Protein AF-A0AAE0A7P6-F1 (afdb_monomer)

Organism: NCBI:txid43782

InterPro domains:
  IPR008906 HAT, C-terminal dimerisation domain [PF05699] (68-143)
  IPR012337 Ribonuclease H-like superfamily [SSF53098] (2-58)
  IPR012337 Ribonuclease H-like superfamily [SSF53098] (68-148)
  IPR052035 Zinc finger BED domain-containing [PTHR46481] (66-144)

Nearest PDB structures (foldseek):
  8t1i-assembly1_E  TM=1.875E-01  e=4.152E+00  Mus musculus

Solvent-accessible surface area (backbone atoms only — not comparable to full-atom values): 11642 Å² total; per-residue (Å²): 116,54,101,79,72,46,90,82,90,78,85,88,81,87,78,89,76,91,64,76,80,40,24,71,52,50,43,51,56,51,51,50,51,31,59,77,69,71,37,58,74,70,68,87,79,85,90,74,66,98,43,73,32,54,59,64,20,46,66,62,52,49,64,70,34,42,86,55,71,49,81,86,53,85,86,58,84,77,52,64,68,56,51,36,60,75,42,26,87,82,36,54,72,58,30,53,51,49,50,58,60,72,70,45,78,93,48,69,63,62,55,50,48,55,52,53,74,45,64,73,80,76,48,80,85,57,76,80,52,54,73,66,56,50,51,52,48,52,49,50,55,49,53,54,54,52,52,52,58,55,54,62,71,74,62,76,74,81,83,74,86,79,79,85,81,75,84,82,82,82,81,78,91,81,81,89,79,136

Secondary structure (DSSP, 8-state):
--TT--------------S---HHHHHHHHHHHHHHTT-TTS-------S-HHHHHHHHHHHHHHGGGS----TT----HHHHHHHTTTT-HHHHHHHHHHHTS-S-HHHHHHHHHHTTT---GGGTTS-HHHHHHHHHHHHHHHHHHHHHHTT------TTTT-PPP----------

pLDDT: mean 70.6, std 16.7, range [34.03, 92.69]

Mean predicted aligned error: 19.71 Å

Foldseek 3Di:
DPPVPDDDDDDQDDDDDPDPLALVSVLVVVVVSCVVVVCLLVDPDDDDDPDPRVVVNVVVSCVSSVVNVDPVPVPDPPPPLVVLVVCCVVPVPVSVVCCVVVVDPPDCVVVVVLVVVVVPCPDVVCVPPDPVRVVVVSVVVVVVVVVVVVVVVVPPDDDDPPPPDDDDDDDDDDDDDD

Radius of gyration: 29.49 Å; Cα contacts (8 Å, |Δi|>4): 61; chains: 1; bounding box: 48×89×68 Å

Structure (mmCIF, N/CA/C/O backbone):
data_AF-A0AAE0A7P6-F1
#
_entry.id   AF-A0AAE0A7P6-F1
#
loop_
_atom_site.group_PDB
_atom_site.id
_atom_site.type_symbol
_atom_site.label_atom_id
_atom_site.label_alt_id
_atom_site.label_comp_id
_atom_site.label_asym_id
_atom_site.label_entity_id
_atom_site.label_seq_id
_atom_site.pdbx_PDB_ins_code
_atom_site.Cartn_x
_atom_site.Cartn_y
_atom_site.Cartn_z
_atom_site.occupancy
_atom_site.B_iso_or_equiv
_atom_site.auth_seq_id
_atom_site.auth_comp_id
_atom_site.auth_asym_id
_atom_site.auth_atom_id
_atom_site.pdbx_PDB_model_num
ATOM 1 N N . MET A 1 1 ? -15.890 -7.778 -3.319 1.00 46.00 1 MET A N 1
ATOM 2 C CA . MET A 1 1 ? -16.621 -8.618 -2.350 1.00 46.00 1 MET A CA 1
ATOM 3 C C . MET A 1 1 ? -17.890 -9.068 -3.043 1.00 46.00 1 MET A C 1
ATOM 5 O O . MET A 1 1 ? -18.478 -8.257 -3.748 1.00 46.00 1 MET A O 1
ATOM 9 N N . ASP A 1 2 ? -18.227 -10.352 -2.978 1.00 56.16 2 ASP A N 1
ATOM 10 C CA . ASP A 1 2 ? -19.522 -10.826 -3.478 1.00 56.16 2 ASP A CA 1
ATOM 11 C C . ASP A 1 2 ? -20.632 -10.486 -2.468 1.00 56.16 2 ASP A C 1
ATOM 13 O O . ASP A 1 2 ? -20.358 -10.037 -1.354 1.00 56.16 2 ASP A O 1
ATOM 17 N N . ASN A 1 3 ? -21.894 -10.701 -2.844 1.00 63.94 3 ASN A N 1
ATOM 18 C CA . ASN A 1 3 ? -23.043 -10.471 -1.958 1.00 63.94 3 ASN A CA 1
ATOM 19 C C . ASN A 1 3 ? -23.025 -11.370 -0.701 1.00 63.94 3 ASN A C 1
ATOM 21 O O . ASN A 1 3 ? -23.834 -11.174 0.201 1.00 63.94 3 ASN A O 1
ATOM 25 N N . ALA A 1 4 ? -22.107 -12.340 -0.641 1.00 67.69 4 ALA A N 1
ATOM 26 C CA . ALA A 1 4 ? -21.874 -13.226 0.491 1.00 67.69 4 ALA A CA 1
ATOM 27 C C . ALA A 1 4 ? -20.708 -12.760 1.387 1.00 67.69 4 ALA A C 1
ATOM 29 O O . ALA A 1 4 ? -20.332 -13.483 2.307 1.00 67.69 4 ALA A O 1
ATOM 30 N N . TRP A 1 5 ? -20.145 -11.568 1.139 1.00 62.78 5 TRP A N 1
ATOM 31 C CA . TRP A 1 5 ? -19.035 -10.991 1.907 1.00 62.78 5 TRP A CA 1
ATOM 32 C C . TRP A 1 5 ? -17.786 -11.890 1.967 1.00 62.78 5 TRP A C 1
ATOM 34 O O . TRP A 1 5 ? -16.962 -11.765 2.872 1.00 62.78 5 TRP A O 1
ATOM 44 N N . ALA A 1 6 ? -17.602 -12.776 0.984 1.00 73.25 6 ALA A N 1
ATOM 45 C CA . ALA A 1 6 ? -16.449 -13.662 0.922 1.00 73.25 6 ALA A CA 1
ATOM 46 C C . ALA A 1 6 ? -15.272 -13.004 0.181 1.00 73.25 6 ALA A C 1
ATOM 48 O O . ALA A 1 6 ? -15.430 -12.306 -0.831 1.00 73.25 6 ALA A O 1
ATOM 49 N N . ILE A 1 7 ? -14.056 -13.246 0.681 1.00 76.69 7 ILE A N 1
ATOM 5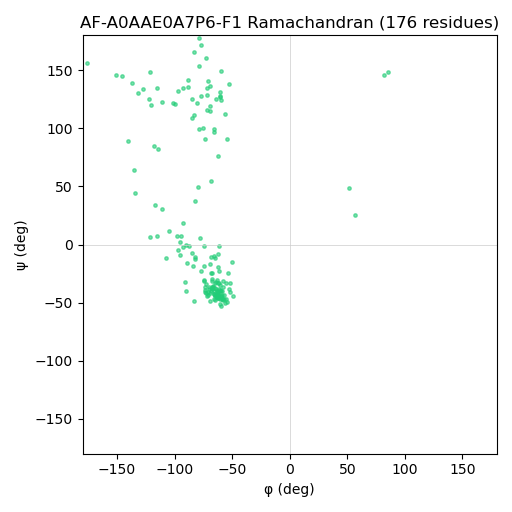0 C CA . ILE A 1 7 ? -12.818 -12.837 0.009 1.00 76.69 7 ILE A CA 1
ATOM 51 C C . ILE A 1 7 ? -12.613 -13.726 -1.216 1.00 76.69 7 ILE A C 1
ATOM 53 O O . ILE A 1 7 ? -12.622 -14.951 -1.129 1.00 76.69 7 ILE A O 1
ATOM 57 N N . GLN A 1 8 ? -12.383 -13.095 -2.364 1.00 78.69 8 GLN A N 1
ATOM 58 C CA . GLN A 1 8 ? -12.194 -13.776 -3.638 1.00 78.69 8 GLN A CA 1
ATOM 59 C C . GLN A 1 8 ? -10.739 -13.626 -4.089 1.00 78.69 8 GLN A C 1
ATOM 61 O O . GLN A 1 8 ? -10.255 -12.508 -4.261 1.00 78.69 8 GLN A O 1
ATOM 66 N N . LYS A 1 9 ? -10.048 -14.749 -4.317 1.00 87.19 9 LYS A N 1
ATOM 67 C CA . LYS A 1 9 ? -8.696 -14.774 -4.892 1.00 87.19 9 LYS A CA 1
ATOM 68 C C . LYS A 1 9 ? -8.788 -15.103 -6.378 1.00 87.19 9 LYS A C 1
ATOM 70 O O . LYS A 1 9 ? -9.301 -16.157 -6.745 1.00 87.19 9 LYS A O 1
ATOM 75 N N . ARG A 1 10 ? -8.295 -14.211 -7.237 1.00 87.56 10 ARG A N 1
ATOM 76 C CA . ARG A 1 10 ? -8.310 -14.388 -8.696 1.00 87.56 10 ARG A CA 1
ATOM 77 C C . ARG A 1 10 ? -6.975 -13.960 -9.285 1.00 87.56 10 ARG A C 1
ATOM 79 O O . ARG A 1 10 ? -6.408 -12.957 -8.863 1.00 87.56 10 ARG A O 1
ATOM 86 N N . ILE A 1 11 ? -6.485 -14.728 -10.253 1.00 90.81 11 ILE A N 1
ATOM 87 C CA . ILE A 1 11 ? -5.342 -14.329 -11.075 1.00 90.81 11 ILE A CA 1
ATOM 88 C C . ILE A 1 11 ? -5.887 -13.390 -12.149 1.00 90.81 11 ILE A C 1
ATOM 90 O O . ILE A 1 11 ? -6.791 -13.776 -12.886 1.00 90.81 11 ILE A O 1
ATOM 94 N N . LEU A 1 12 ? -5.369 -12.162 -12.205 1.00 88.00 12 LEU A N 1
ATOM 95 C CA . LEU A 1 12 ? -5.786 -11.176 -13.203 1.00 88.00 12 LEU A CA 1
ATOM 96 C C . LEU A 1 12 ? -5.051 -11.383 -14.524 1.00 88.00 12 LEU A C 1
ATOM 98 O O . LEU A 1 12 ? -5.674 -11.461 -15.570 1.00 88.00 12 LEU A O 1
ATOM 102 N N . ALA A 1 13 ? -3.727 -11.519 -14.485 1.00 88.19 13 ALA A N 1
ATOM 103 C CA . ALA A 1 13 ? -2.927 -11.702 -15.684 1.00 88.19 13 ALA A CA 1
ATOM 104 C C . ALA A 1 13 ? -1.732 -12.617 -15.413 1.00 88.19 13 ALA A C 1
ATOM 106 O O . ALA A 1 13 ? -1.123 -12.567 -14.346 1.00 88.19 13 ALA A O 1
ATOM 107 N N . PHE A 1 14 ? -1.386 -13.417 -16.419 1.00 91.25 14 PHE A N 1
ATOM 108 C CA . PHE A 1 14 ? -0.113 -14.120 -16.519 1.00 91.25 14 PHE A CA 1
ATOM 109 C C . PHE A 1 14 ? 0.550 -13.651 -17.816 1.00 91.25 14 PHE A C 1
ATOM 111 O O . PHE A 1 14 ? -0.052 -13.738 -18.890 1.00 91.25 14 PHE A O 1
ATOM 118 N N . ARG A 1 15 ? 1.738 -13.053 -17.714 1.00 83.50 15 ARG A N 1
ATOM 119 C CA . ARG A 1 15 ? 2.465 -12.471 -18.847 1.00 83.50 15 ARG A CA 1
ATOM 120 C C . ARG A 1 15 ? 3.872 -13.047 -18.858 1.00 83.50 15 ARG A C 1
ATOM 122 O O . ARG A 1 15 ? 4.515 -13.110 -17.814 1.00 83.50 15 ARG A O 1
ATOM 129 N N . VAL A 1 16 ? 4.321 -13.463 -20.036 1.00 85.25 16 VAL A N 1
ATOM 130 C CA . VAL A 1 16 ? 5.720 -13.828 -20.254 1.00 85.25 16 VAL A CA 1
ATOM 131 C C . VAL A 1 16 ? 6.543 -12.539 -20.240 1.00 85.25 16 VAL A C 1
ATOM 133 O O . VAL A 1 16 ? 6.121 -11.530 -20.808 1.00 85.25 16 VAL A O 1
ATOM 136 N N . PHE A 1 17 ? 7.667 -12.561 -19.528 1.00 83.06 17 PHE A N 1
ATOM 137 C CA . PHE A 1 17 ? 8.529 -11.406 -19.308 1.00 83.06 17 PHE A CA 1
ATOM 138 C C . PHE A 1 17 ? 9.900 -11.698 -19.927 1.00 83.06 17 PHE A C 1
ATOM 140 O O . PHE A 1 17 ? 10.806 -12.193 -19.262 1.00 83.06 17 PHE A O 1
ATOM 147 N N . ASP A 1 18 ? 10.020 -11.442 -21.230 1.00 83.12 18 ASP A N 1
ATOM 148 C CA . ASP A 1 18 ? 11.239 -11.735 -22.003 1.00 83.12 18 ASP A CA 1
ATOM 149 C C . ASP A 1 18 ? 12.306 -10.636 -21.869 1.00 83.12 18 ASP A C 1
ATOM 151 O O . ASP A 1 18 ? 13.466 -10.806 -22.251 1.00 83.12 18 ASP A O 1
ATOM 155 N N . GLU A 1 19 ? 11.925 -9.486 -21.316 1.00 85.44 19 GLU A N 1
ATOM 156 C CA . GLU A 1 19 ? 12.825 -8.367 -21.084 1.00 85.44 19 GLU A CA 1
ATOM 157 C C . GLU A 1 19 ? 13.621 -8.531 -19.782 1.00 85.44 19 GLU A C 1
ATOM 159 O O . GLU A 1 19 ? 13.288 -9.310 -18.888 1.00 85.44 19 GLU A O 1
ATOM 164 N N . LYS A 1 20 ? 14.679 -7.730 -19.614 1.00 86.94 20 LYS A N 1
ATOM 165 C CA . LYS A 1 20 ? 15.336 -7.631 -18.306 1.00 86.94 20 LYS A CA 1
ATOM 166 C C . LYS A 1 20 ? 14.322 -7.125 -17.283 1.00 86.94 20 LYS A C 1
ATOM 168 O O . LYS A 1 20 ? 13.672 -6.105 -17.523 1.00 86.94 20 LYS A O 1
ATOM 173 N N . HIS A 1 21 ? 14.245 -7.802 -16.139 1.00 88.06 21 HIS A N 1
ATOM 174 C CA . HIS A 1 21 ? 13.390 -7.467 -14.996 1.00 88.06 21 HIS A CA 1
ATOM 175 C C . HIS A 1 21 ? 13.835 -6.173 -14.303 1.00 88.06 21 HIS A C 1
ATOM 177 O O . HIS A 1 21 ? 14.134 -6.181 -13.120 1.00 88.06 21 HIS A O 1
ATOM 183 N N . THR A 1 22 ? 13.954 -5.069 -15.033 1.00 92.25 22 THR A N 1
ATOM 184 C CA . THR A 1 22 ? 14.269 -3.750 -14.484 1.00 92.25 22 THR A CA 1
ATOM 185 C C . THR A 1 22 ? 13.016 -3.132 -13.875 1.00 92.25 22 THR A C 1
ATOM 187 O O . THR A 1 22 ? 11.901 -3.416 -14.318 1.00 92.25 22 THR A O 1
ATOM 190 N N . ALA A 1 23 ? 13.193 -2.243 -12.897 1.00 90.06 23 ALA A N 1
ATOM 191 C CA . ALA A 1 23 ? 12.085 -1.531 -12.260 1.00 90.06 23 ALA A CA 1
ATOM 192 C C . ALA A 1 23 ? 11.152 -0.844 -13.274 1.00 90.06 23 ALA A C 1
ATOM 194 O O . ALA A 1 23 ? 9.931 -0.924 -13.155 1.00 90.06 23 ALA A O 1
ATOM 195 N N . ALA A 1 24 ? 11.726 -0.227 -14.313 1.00 90.81 24 ALA A N 1
ATOM 196 C CA . ALA A 1 24 ? 10.980 0.448 -15.372 1.00 90.81 24 ALA A CA 1
ATOM 197 C C . ALA A 1 24 ? 10.096 -0.518 -16.178 1.00 90.81 24 ALA A C 1
ATOM 199 O O . ALA A 1 24 ? 8.934 -0.213 -16.456 1.00 90.81 24 ALA A O 1
ATOM 200 N N . ASN A 1 25 ? 10.622 -1.698 -16.515 1.00 90.56 25 ASN A N 1
ATOM 201 C CA . ASN A 1 25 ? 9.878 -2.703 -17.268 1.00 90.56 25 ASN A CA 1
ATOM 202 C C . ASN A 1 25 ? 8.781 -3.334 -16.405 1.00 90.56 25 ASN A C 1
ATOM 204 O O . ASN A 1 25 ? 7.637 -3.437 -16.845 1.00 90.56 25 ASN A O 1
ATOM 208 N N . ILE A 1 26 ? 9.088 -3.668 -15.148 1.00 91.00 26 ILE A N 1
ATOM 209 C CA . ILE A 1 26 ? 8.103 -4.178 -14.180 1.00 91.00 26 ILE A CA 1
ATOM 210 C C . ILE A 1 26 ? 6.946 -3.185 -14.022 1.00 91.00 26 ILE A C 1
ATOM 212 O O . ILE A 1 26 ? 5.784 -3.555 -14.202 1.00 91.00 26 ILE A O 1
ATOM 216 N N . PHE A 1 27 ? 7.257 -1.909 -13.776 1.00 92.12 27 PHE A N 1
ATOM 217 C CA . PHE A 1 27 ? 6.265 -0.838 -13.701 1.00 92.12 27 PHE A CA 1
ATOM 218 C C . PHE A 1 27 ? 5.412 -0.754 -14.973 1.00 92.12 27 PHE A C 1
ATOM 220 O O . PHE A 1 27 ? 4.184 -0.699 -14.899 1.00 92.12 27 PHE A O 1
ATOM 227 N N . ARG A 1 28 ? 6.045 -0.790 -16.153 1.00 91.31 28 ARG A N 1
ATOM 228 C CA . ARG A 1 28 ? 5.350 -0.730 -17.444 1.00 91.31 28 ARG A CA 1
ATOM 229 C C . ARG A 1 28 ? 4.345 -1.872 -17.602 1.00 91.31 28 ARG A C 1
ATOM 231 O O . ARG A 1 28 ? 3.209 -1.612 -17.997 1.00 91.31 28 ARG A O 1
ATOM 238 N N . HIS A 1 29 ? 4.740 -3.105 -17.294 1.00 91.19 29 HIS A N 1
ATOM 239 C CA . HIS A 1 29 ? 3.863 -4.271 -17.407 1.00 91.19 29 HIS A CA 1
ATOM 240 C C . HIS A 1 29 ? 2.693 -4.212 -16.421 1.00 91.19 29 HIS A C 1
ATOM 242 O O . HIS A 1 29 ? 1.555 -4.469 -16.814 1.00 91.19 29 HIS A O 1
ATOM 248 N N . LEU A 1 30 ? 2.944 -3.814 -15.171 1.00 91.56 30 LEU A N 1
ATOM 249 C CA . LEU A 1 30 ? 1.885 -3.637 -14.176 1.00 91.56 30 LEU A CA 1
ATOM 250 C C . LEU A 1 30 ? 0.894 -2.553 -14.584 1.00 91.56 30 LEU A C 1
ATOM 252 O O . LEU A 1 30 ? -0.309 -2.782 -14.529 1.00 91.56 30 LEU A O 1
ATOM 256 N N . ARG A 1 31 ? 1.382 -1.412 -15.079 1.00 91.00 31 ARG A N 1
ATOM 257 C CA . ARG A 1 31 ? 0.524 -0.333 -15.576 1.00 91.00 31 ARG A CA 1
ATOM 258 C C . ARG A 1 31 ? -0.384 -0.805 -16.712 1.00 91.00 31 ARG A C 1
ATOM 260 O O . ARG A 1 31 ? -1.566 -0.488 -16.704 1.00 91.00 31 ARG A O 1
ATOM 267 N N . ILE A 1 32 ? 0.146 -1.585 -17.660 1.00 91.81 32 ILE A N 1
ATOM 268 C CA . ILE A 1 32 ? -0.660 -2.166 -18.748 1.00 91.81 32 ILE A CA 1
ATOM 269 C C . ILE A 1 32 ? -1.782 -3.034 -18.174 1.00 91.81 32 ILE A C 1
ATOM 271 O O . ILE A 1 32 ? -2.927 -2.875 -18.579 1.00 91.81 32 ILE A O 1
ATOM 275 N N . ILE A 1 33 ? -1.474 -3.903 -17.207 1.00 91.62 33 ILE A N 1
ATOM 276 C CA . ILE A 1 33 ? -2.476 -4.761 -16.562 1.00 91.62 33 ILE A CA 1
ATOM 277 C C . ILE A 1 33 ? -3.519 -3.910 -15.830 1.00 91.62 33 ILE A C 1
ATOM 279 O O . ILE A 1 33 ? -4.715 -4.148 -15.971 1.00 91.62 33 ILE A O 1
ATOM 283 N N . PHE A 1 34 ? -3.102 -2.900 -15.069 1.00 91.06 34 PHE A N 1
ATOM 284 C CA . PHE A 1 34 ? -4.041 -2.067 -14.320 1.00 91.06 34 PHE A CA 1
ATOM 285 C C . PHE A 1 34 ? -5.027 -1.345 -15.244 1.00 91.06 34 PHE A C 1
ATOM 287 O O . PHE A 1 34 ? -6.224 -1.337 -14.955 1.00 91.06 34 PHE A O 1
ATOM 294 N N . THR A 1 35 ? -4.549 -0.848 -16.388 1.00 90.25 35 THR A N 1
ATOM 295 C CA . THR A 1 35 ? -5.380 -0.198 -17.408 1.00 90.25 35 THR A CA 1
ATOM 296 C C . THR A 1 35 ? -6.244 -1.159 -18.210 1.00 90.25 35 THR A C 1
ATOM 298 O O . THR A 1 35 ? -7.420 -0.878 -18.438 1.00 90.25 35 THR A O 1
ATOM 301 N N . GLU A 1 36 ? -5.719 -2.321 -18.595 1.00 92.69 36 GLU A N 1
ATOM 302 C CA . GLU A 1 36 ? -6.478 -3.350 -19.317 1.00 92.69 36 GLU A CA 1
ATOM 303 C C . GLU A 1 36 ? -7.701 -3.809 -18.507 1.00 92.69 36 GLU A C 1
ATOM 305 O O . GLU A 1 36 ? -8.7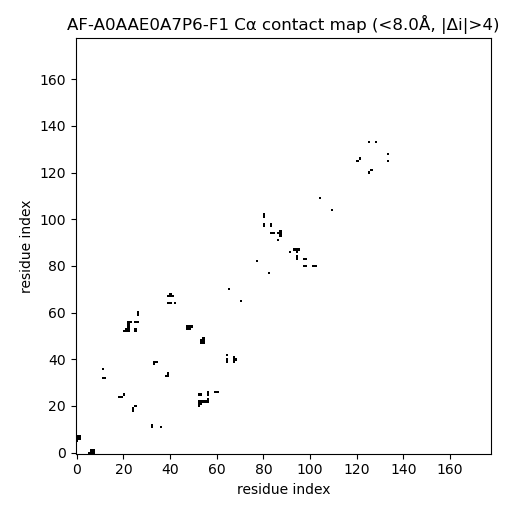96 -3.959 -19.052 1.00 92.69 36 GLU A O 1
ATOM 310 N N . TYR A 1 37 ? -7.535 -3.952 -17.190 1.00 92.31 37 TYR A N 1
ATOM 311 C CA . TYR A 1 37 ? -8.595 -4.384 -16.278 1.00 92.31 37 TYR A CA 1
ATOM 312 C C . TYR A 1 37 ? -9.391 -3.228 -15.651 1.00 92.31 37 TYR A C 1
ATOM 314 O O . TYR A 1 37 ? -10.356 -3.492 -14.929 1.00 92.31 37 TYR A O 1
ATOM 322 N N . LYS A 1 38 ? -9.040 -1.963 -15.936 1.00 90.19 38 LYS A N 1
ATOM 323 C CA . LYS A 1 38 ? -9.680 -0.756 -15.373 1.00 90.19 38 LYS A CA 1
ATOM 324 C C . LYS A 1 38 ? -9.765 -0.802 -13.845 1.00 90.19 38 LYS A C 1
ATOM 326 O O . LYS A 1 38 ? -10.840 -0.647 -13.248 1.00 90.19 38 LYS A O 1
ATOM 331 N N . ILE A 1 39 ? -8.633 -1.123 -13.225 1.00 90.12 39 ILE A N 1
ATOM 332 C CA . ILE A 1 39 ? -8.493 -1.248 -11.771 1.00 90.12 39 ILE A CA 1
ATOM 333 C C . ILE A 1 39 ? -7.556 -0.201 -11.177 1.00 90.12 39 ILE A C 1
ATOM 335 O O . ILE A 1 39 ? -7.282 -0.286 -9.986 1.00 90.12 39 ILE A O 1
ATOM 339 N N . GLU A 1 40 ? -7.087 0.787 -11.945 1.00 84.44 40 GLU A N 1
ATOM 340 C CA . GLU A 1 40 ? -6.147 1.800 -11.439 1.00 84.44 40 GLU A CA 1
ATOM 341 C C . GLU A 1 40 ? -6.679 2.519 -10.193 1.00 84.44 40 GLU A C 1
ATOM 343 O O . GLU A 1 40 ? -5.923 2.835 -9.282 1.00 84.44 40 GLU A O 1
ATOM 348 N N . ASN A 1 41 ? -7.999 2.695 -10.120 1.00 82.81 41 ASN A N 1
ATOM 349 C CA . ASN A 1 41 ? -8.699 3.331 -9.009 1.00 82.81 41 ASN A CA 1
ATOM 350 C C . ASN A 1 41 ? -9.234 2.361 -7.940 1.00 82.81 41 ASN A C 1
ATOM 352 O O . ASN A 1 41 ? -10.002 2.761 -7.070 1.00 82.81 41 ASN A O 1
ATOM 356 N N . LYS A 1 42 ? -8.899 1.072 -8.035 1.00 84.44 42 LYS A N 1
ATOM 357 C CA . LYS A 1 42 ? -9.386 0.004 -7.140 1.00 84.44 42 LYS A CA 1
ATOM 358 C C . LYS A 1 42 ? -8.251 -0.729 -6.431 1.00 84.44 42 LYS A C 1
ATOM 360 O O . LYS A 1 42 ? -8.488 -1.742 -5.772 1.00 84.44 42 LYS A O 1
ATOM 365 N N . ILE A 1 43 ? -7.020 -0.253 -6.589 1.00 84.31 43 ILE A N 1
ATOM 366 C CA . ILE A 1 43 ? -5.843 -0.828 -5.951 1.00 84.31 43 ILE A CA 1
ATOM 367 C C . ILE A 1 43 ? -5.752 -0.277 -4.532 1.00 84.31 43 ILE A C 1
ATOM 369 O O . ILE A 1 43 ? -5.490 0.901 -4.328 1.00 84.31 43 ILE A O 1
ATOM 373 N N . PHE A 1 44 ? -5.964 -1.154 -3.553 1.00 81.50 44 PHE A N 1
ATOM 374 C CA . PHE A 1 44 ? -5.775 -0.830 -2.139 1.00 81.50 44 PHE A CA 1
ATOM 375 C C . PHE A 1 44 ? -4.343 -1.118 -1.669 1.00 81.50 44 PHE A C 1
ATOM 377 O O . PHE A 1 44 ? -3.765 -0.356 -0.906 1.00 81.50 44 PHE A O 1
ATOM 384 N N . ALA A 1 45 ? -3.761 -2.228 -2.128 1.00 84.19 45 ALA A N 1
ATOM 385 C CA . ALA A 1 45 ? -2.413 -2.643 -1.767 1.00 84.19 45 ALA A CA 1
ATOM 386 C C . ALA A 1 45 ? -1.777 -3.445 -2.907 1.00 84.19 45 ALA A C 1
ATOM 388 O O . ALA A 1 45 ? -2.460 -4.214 -3.589 1.00 84.19 45 ALA A O 1
ATOM 389 N N . ILE A 1 46 ? -0.463 -3.295 -3.079 1.00 85.31 46 ILE A N 1
ATOM 390 C CA . ILE A 1 46 ? 0.345 -4.103 -3.996 1.00 85.31 46 ILE A CA 1
ATOM 391 C C . ILE A 1 46 ? 1.444 -4.780 -3.177 1.00 85.31 46 ILE A C 1
ATOM 393 O O . ILE A 1 46 ? 2.189 -4.114 -2.464 1.00 85.31 46 ILE A O 1
ATOM 397 N N . GLY A 1 47 ? 1.531 -6.106 -3.269 1.00 84.62 47 GL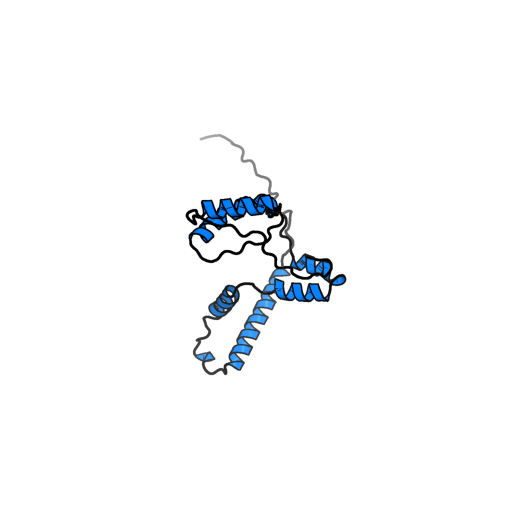Y A N 1
ATOM 398 C CA . GLY A 1 47 ? 2.594 -6.887 -2.640 1.00 84.62 47 GLY A CA 1
ATOM 399 C C . GLY A 1 47 ? 3.707 -7.201 -3.634 1.00 84.62 47 GLY A C 1
ATOM 400 O O . GLY A 1 47 ? 3.428 -7.689 -4.728 1.00 84.62 47 GLY A O 1
ATOM 401 N N . PHE A 1 48 ? 4.951 -6.966 -3.225 1.00 85.44 48 PHE A N 1
ATOM 402 C CA . PHE A 1 48 ? 6.160 -7.365 -3.941 1.00 85.44 48 PHE A CA 1
ATOM 403 C C . PHE A 1 48 ? 7.015 -8.261 -3.048 1.00 85.44 48 PHE A C 1
ATOM 405 O O . PHE A 1 48 ? 7.026 -8.105 -1.827 1.00 85.44 48 PHE A O 1
ATOM 412 N N . ASP A 1 49 ? 7.741 -9.195 -3.650 1.00 85.31 49 ASP A N 1
ATOM 413 C CA . ASP A 1 49 ? 8.872 -9.847 -3.000 1.00 85.31 49 ASP A CA 1
ATOM 414 C C . ASP A 1 49 ? 10.064 -8.877 -2.897 1.00 85.31 49 ASP A C 1
ATOM 416 O O . ASP A 1 49 ? 10.151 -7.874 -3.609 1.00 85.31 49 ASP A O 1
ATOM 420 N N . ASN A 1 50 ? 11.000 -9.167 -1.992 1.00 85.56 50 ASN A N 1
ATOM 421 C CA . ASN A 1 50 ? 12.154 -8.308 -1.707 1.00 85.56 50 ASN A CA 1
ATOM 422 C C . ASN A 1 50 ? 13.281 -8.457 -2.754 1.00 85.56 50 ASN A C 1
ATOM 424 O O . ASN A 1 50 ? 14.441 -8.694 -2.417 1.00 85.56 50 ASN A O 1
ATOM 428 N N . ALA A 1 51 ? 12.935 -8.374 -4.037 1.00 89.44 51 ALA A N 1
ATOM 429 C CA . ALA A 1 51 ? 13.892 -8.330 -5.135 1.00 89.44 51 ALA A CA 1
ATOM 430 C C . ALA A 1 51 ? 14.217 -6.869 -5.481 1.00 89.44 51 ALA A C 1
ATOM 432 O O . ALA A 1 51 ? 13.310 -6.053 -5.637 1.00 89.44 51 ALA A O 1
ATOM 433 N N . SER A 1 52 ? 15.499 -6.533 -5.674 1.00 89.69 52 SER A N 1
ATOM 434 C CA . SER A 1 52 ? 15.957 -5.139 -5.827 1.00 89.69 52 SER A CA 1
ATOM 435 C C . SER A 1 52 ? 15.203 -4.343 -6.898 1.00 89.69 52 SER A C 1
ATOM 437 O O . SER A 1 52 ? 14.897 -3.171 -6.698 1.00 89.69 52 SER A O 1
ATOM 439 N N . ASN A 1 53 ? 14.864 -4.974 -8.026 1.00 89.00 53 ASN A N 1
ATOM 440 C CA . ASN A 1 53 ? 14.135 -4.310 -9.107 1.00 89.00 53 ASN A CA 1
ATOM 441 C C . ASN A 1 53 ? 12.647 -4.096 -8.794 1.00 89.00 53 ASN A C 1
ATOM 443 O O . ASN A 1 53 ? 12.080 -3.101 -9.240 1.00 89.00 53 ASN A O 1
ATOM 447 N N . ASN A 1 54 ? 12.031 -4.988 -8.014 1.00 88.62 54 ASN A N 1
ATOM 448 C CA . ASN A 1 54 ? 10.647 -4.839 -7.566 1.00 88.62 54 ASN A CA 1
ATOM 449 C C . ASN A 1 54 ? 10.554 -3.721 -6.526 1.00 88.62 54 ASN A C 1
ATOM 451 O O . ASN A 1 54 ? 9.722 -2.829 -6.666 1.00 88.62 54 ASN A O 1
ATOM 455 N N . THR A 1 55 ? 11.491 -3.682 -5.573 1.00 89.38 55 THR A N 1
ATOM 456 C CA . THR A 1 55 ? 11.625 -2.576 -4.614 1.00 89.38 55 THR A CA 1
ATOM 457 C C . THR A 1 55 ? 11.821 -1.237 -5.325 1.00 89.38 55 THR A C 1
ATOM 459 O O . THR A 1 55 ? 11.162 -0.254 -4.999 1.00 89.38 55 THR A O 1
ATOM 462 N N . ALA A 1 56 ? 12.670 -1.198 -6.354 1.00 89.81 56 ALA A N 1
ATOM 463 C CA . ALA A 1 56 ? 12.909 0.012 -7.135 1.00 89.81 56 ALA A CA 1
ATOM 464 C C . ALA A 1 56 ? 11.708 0.447 -8.007 1.00 89.81 56 ALA A C 1
ATOM 466 O O . ALA A 1 56 ? 11.668 1.597 -8.440 1.00 89.81 56 ALA A O 1
ATOM 467 N N . ALA A 1 57 ? 10.722 -0.424 -8.258 1.00 90.69 57 ALA A N 1
ATOM 468 C CA . ALA A 1 57 ? 9.502 -0.078 -8.996 1.00 90.69 57 ALA A CA 1
ATOM 469 C C . ALA A 1 57 ? 8.420 0.572 -8.112 1.00 90.69 57 ALA A C 1
ATOM 471 O O . ALA A 1 57 ? 7.523 1.236 -8.636 1.00 90.69 57 ALA A O 1
ATOM 472 N N . ILE A 1 58 ? 8.505 0.411 -6.784 1.00 89.25 58 ILE A N 1
ATOM 473 C CA . ILE A 1 58 ? 7.500 0.892 -5.823 1.00 89.25 58 ILE A CA 1
ATOM 474 C C . ILE A 1 58 ? 7.208 2.396 -5.968 1.00 89.25 58 ILE A C 1
ATOM 476 O O . ILE A 1 58 ? 6.031 2.736 -6.090 1.00 89.25 58 ILE A O 1
ATOM 480 N N . PRO A 1 59 ? 8.202 3.308 -6.023 1.00 89.81 59 PRO A N 1
ATOM 481 C CA . PRO A 1 59 ? 7.914 4.744 -6.083 1.00 89.81 59 PRO A CA 1
ATOM 482 C C . PRO A 1 59 ? 7.089 5.136 -7.315 1.00 89.81 59 PRO A C 1
ATOM 484 O O . PRO A 1 59 ? 6.150 5.920 -7.215 1.00 89.81 59 PRO A O 1
ATOM 487 N N . ALA A 1 60 ? 7.387 4.536 -8.473 1.00 89.94 60 ALA A N 1
ATOM 488 C CA . ALA A 1 60 ? 6.651 4.795 -9.708 1.00 89.94 60 ALA A CA 1
ATOM 489 C C . ALA A 1 60 ? 5.199 4.292 -9.634 1.00 89.94 60 ALA A C 1
ATOM 491 O O . ALA A 1 60 ? 4.290 4.929 -10.164 1.00 89.94 60 ALA A O 1
ATOM 492 N N . LEU A 1 61 ? 4.968 3.160 -8.963 1.00 88.25 61 LEU A N 1
ATOM 493 C CA . LEU A 1 61 ? 3.626 2.613 -8.751 1.00 88.25 61 LEU A CA 1
ATOM 494 C C . LEU A 1 61 ? 2.802 3.458 -7.781 1.00 88.25 61 LEU A C 1
ATOM 496 O O . LEU A 1 61 ? 1.607 3.635 -8.012 1.00 88.25 61 LEU A O 1
ATOM 500 N N . ILE A 1 62 ? 3.434 3.990 -6.732 1.00 86.75 62 ILE A N 1
ATOM 501 C CA . ILE A 1 62 ? 2.789 4.920 -5.801 1.00 86.75 62 ILE A CA 1
ATOM 502 C C . ILE A 1 62 ? 2.327 6.160 -6.564 1.00 86.75 62 ILE A C 1
ATOM 504 O O . ILE A 1 62 ? 1.147 6.489 -6.512 1.00 86.75 62 ILE A O 1
ATOM 508 N N . GLU A 1 63 ? 3.210 6.792 -7.340 1.00 87.50 63 GLU A N 1
ATOM 509 C CA . GLU A 1 63 ? 2.860 7.976 -8.136 1.00 87.50 63 GLU A CA 1
ATOM 510 C C . GLU A 1 63 ? 1.747 7.694 -9.161 1.00 87.50 63 GLU A C 1
ATOM 512 O O . GLU A 1 63 ? 0.870 8.529 -9.365 1.00 87.50 63 GLU A O 1
ATOM 517 N N . LEU A 1 64 ? 1.707 6.493 -9.751 1.00 85.50 64 LEU A N 1
ATOM 518 C CA . LEU A 1 64 ? 0.613 6.079 -10.638 1.00 85.50 64 LEU A CA 1
ATOM 519 C C . LEU A 1 64 ? -0.741 5.987 -9.912 1.00 85.50 64 LEU A C 1
ATOM 521 O O . LEU A 1 64 ? -1.770 6.324 -10.496 1.00 85.50 64 LEU A O 1
ATOM 525 N N . CYS A 1 65 ? -0.749 5.506 -8.668 1.00 83.50 65 CYS A N 1
ATOM 526 C CA . CYS A 1 65 ? -1.976 5.306 -7.892 1.00 83.50 65 CYS A CA 1
ATOM 527 C C . CYS A 1 65 ? -2.383 6.550 -7.088 1.00 83.50 65 CYS A C 1
ATOM 529 O O . CYS A 1 65 ? -3.531 6.640 -6.661 1.00 83.50 65 CYS A O 1
ATOM 531 N N . LYS A 1 66 ? -1.477 7.518 -6.907 1.00 81.62 66 LYS A N 1
ATOM 532 C CA . LYS A 1 66 ? -1.656 8.735 -6.100 1.00 81.62 66 LYS A CA 1
ATOM 533 C C . LYS A 1 66 ? -2.953 9.504 -6.382 1.00 81.62 66 LYS A C 1
ATOM 535 O O . LYS A 1 66 ? -3.638 9.815 -5.416 1.00 81.62 66 LYS A O 1
ATOM 540 N N . PRO A 1 67 ? -3.384 9.729 -7.642 1.00 80.00 67 PRO A N 1
ATOM 541 C CA . PRO A 1 67 ? -4.654 10.415 -7.914 1.00 80.00 67 PRO A CA 1
ATOM 542 C C . PRO A 1 67 ? -5.891 9.673 -7.387 1.00 80.00 67 PRO A C 1
ATOM 544 O O . PRO A 1 67 ? -6.960 10.261 -7.257 1.00 80.00 67 PRO A O 1
ATOM 547 N N . TYR A 1 68 ? -5.761 8.373 -7.119 1.00 71.75 68 TYR A N 1
ATOM 548 C CA . TYR A 1 68 ? -6.840 7.500 -6.662 1.00 71.75 68 TYR A CA 1
ATOM 549 C C . TYR A 1 68 ? -6.721 7.105 -5.190 1.00 71.75 68 TYR A C 1
ATOM 551 O O . TYR A 1 68 ? -7.675 6.563 -4.636 1.00 71.75 68 TYR A O 1
ATOM 559 N N . LEU A 1 69 ? -5.575 7.375 -4.560 1.00 65.69 69 LEU A N 1
ATOM 560 C CA . LEU A 1 69 ? -5.336 7.116 -3.139 1.00 65.69 69 LEU A CA 1
ATOM 561 C C . LEU A 1 69 ? -6.059 8.126 -2.225 1.00 65.69 69 LEU A C 1
ATOM 563 O O . LEU A 1 69 ? -6.054 7.955 -1.011 1.00 65.69 69 LEU A O 1
ATOM 567 N N . GLY A 1 70 ? -6.763 9.100 -2.812 1.00 59.78 70 GLY A N 1
ATOM 568 C CA . GLY A 1 70 ? -7.323 10.249 -2.111 1.00 59.78 70 GLY A CA 1
ATOM 569 C C . GLY A 1 70 ? -6.273 11.347 -1.995 1.00 59.78 70 GLY A C 1
ATOM 570 O O . GLY A 1 70 ? -5.077 11.072 -1.941 1.00 59.78 70 GLY A O 1
ATOM 571 N N . GLU A 1 71 ? -6.706 12.606 -1.997 1.00 57.00 71 GLU A N 1
ATOM 572 C CA . GLU A 1 71 ? -5.847 13.658 -1.462 1.00 57.00 71 GLU A CA 1
ATOM 573 C C . GLU A 1 71 ? -5.587 13.303 0.004 1.00 57.00 71 GLU A C 1
ATOM 575 O O . GLU A 1 71 ? -6.540 13.075 0.757 1.00 57.00 71 GLU A O 1
ATOM 580 N N . ASP A 1 72 ? -4.317 13.273 0.413 1.00 57.09 72 ASP A N 1
ATOM 581 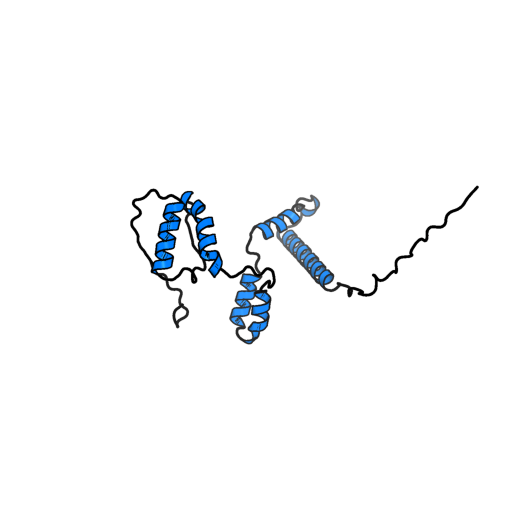C CA . ASP A 1 72 ? -3.961 13.523 1.804 1.00 57.09 72 ASP A CA 1
ATOM 582 C C . ASP A 1 72 ? -4.413 14.959 2.095 1.00 57.09 72 ASP A C 1
ATOM 584 O O . ASP A 1 72 ? -3.627 15.904 2.073 1.00 57.09 72 ASP A O 1
ATOM 588 N N . THR A 1 73 ? -5.718 15.167 2.277 1.00 48.88 73 THR A N 1
ATOM 589 C CA . THR A 1 73 ? -6.200 16.393 2.880 1.00 48.88 73 THR A CA 1
ATOM 590 C C . THR A 1 73 ? -5.679 16.328 4.304 1.00 48.88 73 THR A C 1
ATOM 592 O O . THR A 1 73 ? -6.284 15.676 5.162 1.00 48.88 73 THR A O 1
ATOM 595 N N . GLU A 1 74 ? -4.548 16.986 4.554 1.00 54.69 74 GLU A N 1
ATOM 596 C CA . GLU A 1 74 ? -4.016 17.238 5.897 1.00 54.69 74 GLU A CA 1
ATOM 597 C C . GLU A 1 74 ? -5.099 17.836 6.828 1.00 54.69 74 GLU A C 1
ATOM 599 O O . GLU A 1 74 ? -4.993 17.749 8.048 1.00 54.69 74 GLU A O 1
ATOM 604 N N . ASP A 1 75 ? -6.209 18.325 6.266 1.00 53.56 75 ASP A N 1
ATOM 605 C CA . ASP A 1 75 ? -7.320 18.963 6.966 1.00 53.56 75 ASP A CA 1
ATOM 606 C C . ASP A 1 75 ? -8.434 18.049 7.498 1.00 53.56 75 ASP A C 1
ATOM 608 O O . ASP A 1 75 ? -9.352 18.537 8.161 1.00 53.56 75 ASP A O 1
ATOM 612 N N . LYS A 1 76 ? -8.387 16.726 7.303 1.00 52.81 76 LYS A N 1
ATOM 613 C CA . LYS A 1 76 ? -9.252 15.810 8.072 1.00 52.81 76 LYS A CA 1
ATOM 614 C C . LYS A 1 76 ? -8.493 14.555 8.450 1.00 52.81 76 LYS A C 1
ATOM 616 O O . LYS A 1 76 ? -8.576 13.537 7.770 1.00 52.81 76 LYS A O 1
ATOM 621 N N . LYS A 1 77 ? -7.833 14.600 9.610 1.00 60.06 77 LYS A N 1
ATOM 622 C CA . LYS A 1 77 ? -7.488 13.401 10.379 1.00 60.06 77 LYS A CA 1
ATOM 623 C C . LYS A 1 77 ? -8.782 12.618 10.617 1.00 60.06 77 LYS A C 1
ATOM 625 O O . LYS A 1 77 ? -9.512 12.892 11.566 1.00 60.06 77 LYS A O 1
ATOM 630 N N . PHE A 1 78 ? -9.111 11.700 9.710 1.00 70.62 78 PHE A N 1
ATOM 631 C CA . PHE A 1 78 ? -10.257 10.819 9.861 1.00 70.62 78 PHE A CA 1
ATOM 632 C C . PHE A 1 78 ? -9.970 9.924 11.060 1.00 70.62 78 PHE A C 1
ATOM 634 O O . PHE A 1 78 ? -9.196 8.968 10.981 1.00 70.62 78 PHE A O 1
ATOM 641 N N . ASP A 1 79 ? -10.547 10.286 12.200 1.00 75.94 79 ASP A N 1
ATOM 642 C CA . ASP A 1 79 ? -10.445 9.490 13.405 1.00 75.94 79 ASP A CA 1
ATOM 643 C C . ASP A 1 79 ? -11.336 8.257 13.237 1.00 75.94 79 ASP A C 1
ATOM 645 O O . ASP A 1 79 ? -12.529 8.252 13.540 1.00 75.94 79 ASP A O 1
ATOM 649 N N . ILE A 1 80 ? -10.731 7.196 12.705 1.00 80.00 80 ILE A N 1
ATOM 650 C CA . ILE A 1 80 ? -11.390 5.910 12.492 1.00 80.00 80 ILE A CA 1
ATOM 651 C C . ILE A 1 80 ? -11.949 5.336 13.803 1.00 80.00 80 ILE A C 1
ATOM 653 O O . ILE A 1 80 ? -12.990 4.681 13.779 1.00 80.00 80 ILE A O 1
ATOM 657 N N . LEU A 1 81 ? -11.313 5.603 14.952 1.00 77.38 81 LEU A N 1
ATOM 658 C CA . LEU A 1 81 ? -11.811 5.165 16.258 1.00 77.38 81 LEU A CA 1
ATOM 659 C C . LEU A 1 81 ? -13.056 5.959 16.656 1.00 77.38 81 LEU A C 1
ATOM 661 O O . LEU A 1 81 ? -14.021 5.369 17.146 1.00 77.38 81 LEU A O 1
ATOM 665 N N . HIS A 1 82 ? -13.062 7.270 16.406 1.00 77.75 82 HIS A N 1
ATOM 666 C CA . HIS A 1 82 ? -14.241 8.112 16.600 1.00 77.75 82 HIS A CA 1
ATOM 667 C C . HIS A 1 82 ? -15.398 7.678 15.696 1.00 77.75 82 HIS A C 1
ATOM 669 O O . HIS A 1 82 ? -16.519 7.519 16.171 1.00 77.75 82 HIS A O 1
ATOM 675 N N . TRP A 1 83 ? -15.122 7.379 14.426 1.00 82.06 83 TRP A N 1
ATOM 676 C CA . TRP A 1 83 ? -16.136 6.884 13.498 1.00 82.06 83 TRP A CA 1
ATOM 677 C C . TRP A 1 83 ? -16.772 5.578 13.999 1.00 82.06 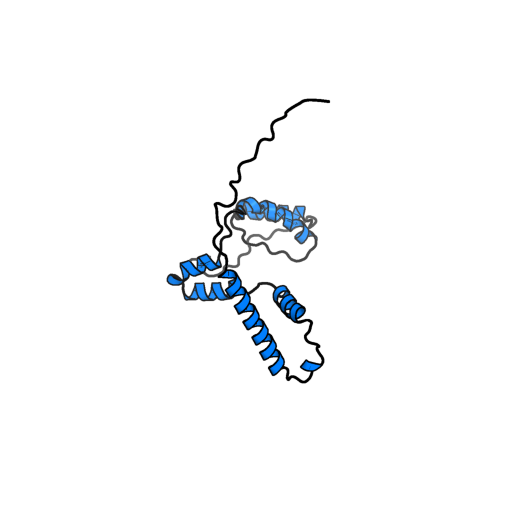83 TRP A C 1
ATOM 679 O O . TRP A 1 83 ? -17.997 5.464 14.046 1.00 82.06 83 TRP A O 1
ATOM 689 N N . TRP A 1 84 ? -15.967 4.610 14.459 1.00 84.88 84 TRP A N 1
ATOM 690 C CA . TRP A 1 84 ? -16.488 3.373 15.058 1.00 84.88 84 TRP A CA 1
ATOM 691 C C . TRP A 1 84 ? -17.267 3.613 16.355 1.00 84.88 84 TRP A C 1
ATOM 693 O O . TRP A 1 84 ? -18.234 2.896 16.606 1.00 84.88 84 TRP A O 1
ATOM 703 N N . LYS A 1 85 ? -16.893 4.623 17.152 1.00 80.12 85 LYS A N 1
ATOM 704 C CA . LYS A 1 85 ? -17.621 5.033 18.365 1.00 80.12 85 LYS A CA 1
ATOM 705 C C . LYS A 1 85 ? -19.011 5.581 18.031 1.00 80.12 85 LYS A C 1
ATOM 707 O O . LYS A 1 85 ? -19.985 5.211 18.678 1.00 80.12 85 LYS A O 1
ATOM 712 N N . GLU A 1 86 ? -19.129 6.415 17.002 1.00 83.75 86 GLU A N 1
ATOM 713 C CA . GLU A 1 86 ? -20.425 6.934 16.540 1.00 83.75 86 GLU A CA 1
ATOM 714 C C . GLU A 1 86 ? -21.315 5.832 15.938 1.00 83.75 86 GLU A C 1
ATOM 716 O O . GLU A 1 86 ? -22.541 5.864 16.074 1.00 83.75 86 GLU A O 1
ATOM 721 N N . HIS A 1 87 ? -20.703 4.816 15.319 1.00 85.31 87 HIS A N 1
ATOM 722 C CA . HIS A 1 87 ? -21.403 3.711 14.656 1.00 85.31 87 HIS A CA 1
ATOM 723 C C . HIS A 1 87 ? -21.588 2.464 15.540 1.00 85.31 87 HIS A C 1
ATOM 725 O O . HIS A 1 87 ? -22.188 1.478 15.100 1.00 85.31 87 HIS A O 1
ATOM 731 N N . GLU A 1 88 ? -21.156 2.510 16.804 1.00 85.19 88 GLU A N 1
ATOM 732 C CA . GLU A 1 88 ? -21.262 1.407 17.768 1.00 85.19 88 GLU A CA 1
ATOM 733 C C . GLU A 1 88 ? -22.716 0.967 17.978 1.00 85.19 88 GLU A C 1
ATOM 735 O O . GLU A 1 88 ? -23.004 -0.226 18.064 1.00 85.19 88 GLU A O 1
ATOM 740 N N . ARG A 1 89 ? -23.659 1.920 17.964 1.00 83.56 89 ARG A N 1
ATOM 741 C CA . ARG A 1 89 ? -25.095 1.630 18.102 1.00 83.56 89 ARG A CA 1
ATOM 742 C C . ARG A 1 89 ? -25.642 0.772 16.957 1.00 83.56 89 ARG A C 1
ATOM 744 O O . ARG A 1 89 ? -26.582 0.011 17.172 1.00 83.56 89 ARG A O 1
ATOM 751 N N . TYR A 1 90 ? -25.078 0.902 15.757 1.00 83.38 90 TYR A N 1
ATOM 752 C CA . TYR A 1 90 ? -25.514 0.163 14.572 1.00 83.38 90 TYR A CA 1
ATOM 753 C C . TYR A 1 90 ? -24.759 -1.161 14.409 1.00 83.38 90 TYR A C 1
ATOM 755 O O . TYR A 1 90 ? -25.335 -2.139 13.936 1.00 83.38 90 TYR A O 1
ATOM 763 N N . PHE A 1 91 ? -23.493 -1.215 14.837 1.00 83.81 91 PHE A N 1
ATOM 764 C CA . PHE A 1 91 ? -22.622 -2.380 14.665 1.00 83.81 91 PHE A CA 1
ATOM 765 C C . PHE A 1 91 ? -21.840 -2.726 15.946 1.00 83.81 91 PHE A C 1
ATOM 767 O O . PHE A 1 91 ? -20.611 -2.686 15.936 1.00 83.81 91 PHE A O 1
ATOM 774 N N . PRO A 1 92 ? -22.501 -3.122 17.048 1.00 79.38 92 PRO A N 1
ATOM 775 C CA . PRO A 1 92 ? -21.856 -3.237 18.362 1.00 79.38 92 PRO A CA 1
ATOM 776 C C . PRO A 1 92 ? -20.728 -4.279 18.403 1.00 79.38 92 PRO A C 1
ATOM 778 O O . PRO A 1 92 ? -19.658 -4.031 18.955 1.00 79.38 92 PRO A O 1
ATOM 781 N N . ILE A 1 93 ? -20.923 -5.437 17.762 1.00 79.50 93 ILE A N 1
ATOM 782 C CA . ILE A 1 93 ? -19.906 -6.503 17.716 1.00 79.50 93 ILE A CA 1
ATOM 783 C C . ILE A 1 93 ? -18.711 -6.073 16.855 1.00 79.50 93 ILE A C 1
ATOM 785 O O . ILE A 1 93 ? -17.560 -6.301 17.223 1.00 79.50 93 ILE A O 1
ATOM 789 N N . LEU A 1 94 ? -18.975 -5.433 15.715 1.00 79.31 94 LEU A N 1
ATOM 790 C CA . LEU A 1 94 ? -17.927 -5.036 14.780 1.00 79.31 94 LEU A CA 1
ATOM 791 C C . LEU A 1 94 ? -17.130 -3.839 15.307 1.00 79.31 94 LEU A C 1
ATOM 793 O O . LEU A 1 94 ? -15.909 -3.847 15.210 1.00 79.31 94 LEU A O 1
ATOM 797 N N . ALA A 1 95 ? -17.796 -2.872 15.942 1.00 77.62 95 ALA A N 1
ATOM 798 C CA . ALA A 1 95 ? -17.160 -1.752 16.627 1.00 77.62 95 ALA A CA 1
ATOM 799 C C . ALA A 1 95 ? -16.260 -2.227 17.775 1.00 77.62 95 ALA A C 1
ATOM 801 O O . ALA A 1 95 ? -15.155 -1.715 17.934 1.00 77.62 95 ALA A O 1
ATOM 802 N N . MET A 1 96 ? -16.669 -3.256 18.527 1.00 78.12 96 MET A N 1
ATOM 803 C CA . MET A 1 96 ? -15.835 -3.862 19.569 1.00 78.12 96 MET A CA 1
ATOM 804 C C . MET A 1 96 ? -14.552 -4.485 18.996 1.00 78.12 96 MET A C 1
ATOM 806 O O . MET A 1 96 ? -13.466 -4.245 19.527 1.00 78.12 96 MET A O 1
ATOM 810 N N . ILE A 1 97 ? -14.657 -5.245 17.900 1.00 78.94 97 ILE A N 1
ATOM 811 C CA . ILE A 1 97 ? -13.495 -5.850 17.227 1.00 78.94 97 ILE A CA 1
ATOM 812 C C . ILE A 1 97 ? -12.599 -4.763 16.624 1.00 78.94 97 ILE A C 1
ATOM 814 O O . ILE A 1 97 ? -11.386 -4.777 16.826 1.00 78.94 97 ILE A O 1
ATOM 818 N N . ALA A 1 98 ? -13.188 -3.795 15.921 1.00 81.25 98 ALA A N 1
ATOM 819 C CA . ALA A 1 98 ? -12.465 -2.682 15.322 1.00 81.25 98 ALA A CA 1
ATOM 820 C C . ALA A 1 98 ? -11.721 -1.871 16.385 1.00 81.25 98 ALA A C 1
ATOM 822 O O . ALA A 1 98 ? -10.536 -1.606 16.223 1.00 81.25 98 ALA A O 1
ATOM 823 N N . LYS A 1 99 ? -12.363 -1.568 17.519 1.00 78.00 99 LYS A N 1
ATOM 824 C CA . LYS A 1 99 ? -11.723 -0.923 18.668 1.00 78.00 99 LYS A CA 1
ATOM 825 C C . LYS A 1 99 ? -10.531 -1.731 19.172 1.00 78.00 99 LYS A C 1
ATOM 827 O O . LYS A 1 99 ? -9.478 -1.147 19.388 1.00 78.00 99 LYS A O 1
ATOM 832 N N . GLN A 1 100 ? -10.653 -3.047 19.345 1.00 77.06 100 GLN A N 1
ATOM 833 C CA . GLN A 1 100 ? -9.536 -3.881 19.808 1.00 77.06 100 GLN A CA 1
ATOM 834 C C . GLN A 1 100 ? -8.360 -3.888 18.821 1.00 77.06 100 GLN A C 1
ATOM 836 O O . GLN A 1 100 ? -7.214 -3.718 19.232 1.00 77.06 100 GLN A O 1
ATOM 841 N N . ILE A 1 101 ? -8.635 -4.039 17.524 1.00 77.31 101 ILE A N 1
ATOM 842 C CA . ILE A 1 101 ? -7.597 -4.099 16.486 1.00 77.31 101 ILE A CA 1
ATOM 843 C C . ILE A 1 101 ? -6.923 -2.734 16.313 1.00 77.31 101 ILE A C 1
ATOM 845 O O . ILE A 1 101 ? -5.700 -2.646 16.330 1.00 77.31 101 ILE A O 1
ATOM 849 N N . LEU A 1 102 ? -7.714 -1.669 16.182 1.00 75.00 102 LEU A N 1
ATOM 850 C CA . LEU A 1 102 ? -7.228 -0.321 15.885 1.00 75.00 102 LEU A CA 1
ATOM 851 C C . LEU A 1 102 ? -6.618 0.385 17.106 1.00 75.00 102 LEU A C 1
ATOM 853 O O . LEU A 1 102 ? -5.799 1.280 16.929 1.00 75.00 102 LEU A O 1
ATOM 857 N N . SER A 1 103 ? -6.979 -0.009 18.336 1.00 73.94 103 SER A N 1
ATOM 858 C CA . SER A 1 103 ? -6.358 0.536 19.562 1.00 73.94 103 SER A CA 1
ATOM 859 C C . SER A 1 103 ? -5.058 -0.174 19.947 1.00 73.94 103 SER A C 1
ATOM 861 O O . SER A 1 103 ? -4.389 0.249 20.889 1.00 73.94 103 SER A O 1
ATOM 863 N N . THR A 1 104 ? -4.697 -1.264 19.264 1.00 73.56 104 THR A N 1
ATOM 864 C CA . THR A 1 104 ? -3.440 -1.968 19.525 1.00 73.56 104 THR A CA 1
ATOM 865 C C . THR A 1 104 ? -2.321 -1.288 18.732 1.00 73.56 104 THR A C 1
ATOM 867 O O . THR A 1 104 ? -2.448 -1.155 17.514 1.00 73.56 104 THR A O 1
ATOM 870 N N . PRO A 1 105 ? -1.213 -0.855 19.364 1.00 55.62 105 PRO A N 1
ATOM 871 C CA . PRO A 1 105 ? -0.084 -0.314 18.619 1.00 55.62 105 PRO A CA 1
ATOM 872 C C . PRO A 1 105 ? 0.451 -1.378 17.651 1.00 55.62 105 PRO A C 1
ATOM 874 O O . PRO A 1 105 ? 0.810 -2.480 18.055 1.00 55.62 105 PRO A O 1
ATOM 877 N N . VAL A 1 106 ? 0.512 -1.031 16.363 1.00 57.59 106 VAL A N 1
ATOM 878 C CA . VAL A 1 106 ? 0.904 -1.938 15.264 1.00 57.59 106 VAL A CA 1
ATOM 879 C C . VAL A 1 106 ? 2.392 -2.332 15.327 1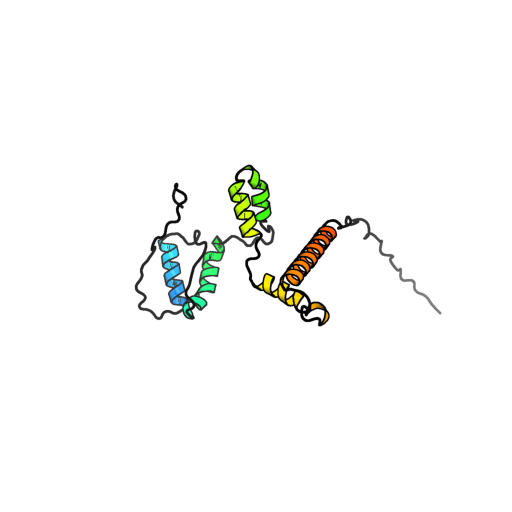.00 57.59 106 VAL A C 1
ATOM 881 O O . VAL A 1 106 ? 2.820 -3.252 14.637 1.00 57.59 106 VAL A O 1
ATOM 884 N N . SER A 1 107 ? 3.196 -1.675 16.172 1.00 58.97 107 SER A N 1
ATOM 885 C CA . SER A 1 107 ? 4.649 -1.854 16.211 1.00 58.97 107 SER A CA 1
ATOM 886 C C . SER A 1 107 ? 5.157 -2.455 17.521 1.00 58.97 107 SER A C 1
ATOM 888 O O . SER A 1 107 ? 4.833 -1.982 18.613 1.00 58.97 107 SER A O 1
ATOM 890 N N . THR A 1 108 ? 6.059 -3.433 17.399 1.00 57.34 108 THR A N 1
ATOM 891 C CA . THR A 1 108 ? 6.882 -3.950 18.503 1.00 57.34 108 THR A CA 1
ATOM 892 C C . THR A 1 108 ? 7.782 -2.871 19.108 1.00 57.34 108 THR A C 1
ATOM 894 O O . THR A 1 108 ? 8.111 -2.965 20.286 1.00 57.34 108 THR A O 1
ATOM 897 N N . VAL A 1 109 ? 8.097 -1.800 18.365 1.00 58.97 109 VAL A N 1
ATOM 898 C CA . VAL A 1 109 ? 8.931 -0.674 18.827 1.00 58.97 109 VAL A CA 1
ATOM 899 C C . VAL A 1 109 ? 8.294 0.064 20.007 1.00 58.97 109 VAL A C 1
ATOM 901 O O . VAL A 1 109 ? 9.007 0.510 20.899 1.00 58.97 109 VAL A O 1
ATOM 904 N N . ALA A 1 110 ? 6.961 0.159 20.071 1.00 58.91 110 ALA A N 1
ATOM 905 C CA . ALA A 1 110 ? 6.278 0.765 21.219 1.00 58.91 110 ALA A CA 1
ATOM 906 C C . ALA A 1 110 ? 6.468 -0.078 22.491 1.00 58.91 110 ALA A C 1
ATOM 908 O O . ALA A 1 110 ? 6.662 0.453 23.584 1.00 58.91 110 ALA A O 1
ATOM 909 N N . VAL A 1 111 ? 6.472 -1.403 22.337 1.00 57.78 111 VAL A N 1
ATOM 910 C CA . VAL A 1 111 ? 6.714 -2.347 23.430 1.00 57.78 111 VAL A CA 1
ATOM 911 C C . VAL A 1 111 ? 8.194 -2.320 23.834 1.00 57.78 111 VAL A C 1
ATOM 913 O O . VAL A 1 111 ? 8.503 -2.261 25.020 1.00 57.78 111 VAL A O 1
ATOM 916 N N . GLU A 1 112 ? 9.112 -2.271 22.865 1.00 52.66 112 GLU A N 1
ATOM 917 C CA . GLU A 1 112 ? 10.557 -2.135 23.089 1.00 52.66 112 GLU A CA 1
ATOM 918 C C . GLU A 1 112 ? 10.922 -0.806 23.759 1.00 52.66 112 GLU A C 1
ATOM 920 O O . GLU A 1 112 ? 11.729 -0.806 24.682 1.00 52.66 112 GLU A O 1
ATOM 925 N N . GLN A 1 113 ? 10.294 0.314 23.388 1.00 62.28 113 GLN A N 1
ATOM 926 C CA . GLN A 1 113 ? 10.455 1.592 24.089 1.00 62.28 113 GLN A CA 1
ATOM 927 C C . GLN A 1 113 ? 9.906 1.532 25.513 1.00 62.28 113 GLN A C 1
ATOM 929 O O . GLN A 1 113 ? 10.514 2.092 26.419 1.00 62.28 113 GLN A O 1
ATOM 934 N N . GLN A 1 114 ? 8.798 0.830 25.743 1.00 55.34 114 GLN A N 1
ATOM 935 C CA . GLN A 1 114 ? 8.242 0.649 27.082 1.00 55.34 114 GLN A CA 1
ATOM 936 C C . GLN A 1 114 ? 9.150 -0.225 27.968 1.00 55.34 114 GLN A C 1
ATOM 938 O O . GLN A 1 114 ? 9.329 0.075 29.149 1.00 55.34 114 GLN A O 1
ATOM 943 N N . PHE A 1 115 ? 9.793 -1.248 27.397 1.00 59.03 115 PHE A N 1
ATOM 944 C CA . PHE A 1 115 ? 10.814 -2.052 28.078 1.00 59.03 115 PHE A CA 1
ATOM 945 C C . PHE A 1 115 ? 12.145 -1.306 28.250 1.00 59.03 115 PHE A C 1
ATOM 947 O O . PHE A 1 115 ? 12.769 -1.419 29.302 1.00 59.03 115 PHE A O 1
ATOM 954 N N . SER A 1 116 ? 12.554 -0.493 27.275 1.00 58.16 116 SER A N 1
ATOM 955 C CA . SER A 1 116 ? 13.772 0.324 27.325 1.00 58.16 116 SER A CA 1
ATOM 956 C C . SER A 1 116 ? 13.635 1.509 28.281 1.00 58.16 116 SER A C 1
ATOM 958 O O . SER A 1 116 ? 14.598 1.854 28.959 1.00 58.16 116 SER A O 1
ATOM 960 N N . ALA A 1 117 ? 12.447 2.108 28.403 1.00 57.41 117 ALA A N 1
ATOM 961 C CA . ALA A 1 117 ? 12.121 3.071 29.458 1.00 57.41 117 ALA A CA 1
ATOM 962 C C . ALA A 1 117 ? 12.058 2.392 30.839 1.00 57.41 117 ALA A C 1
ATOM 964 O O . ALA A 1 117 ? 12.302 3.026 31.864 1.00 57.41 117 ALA A O 1
ATOM 965 N N . GLY A 1 118 ? 11.787 1.083 30.862 1.00 51.44 118 GLY A N 1
ATOM 966 C CA . GLY A 1 118 ? 12.029 0.191 31.994 1.00 51.44 118 GLY A CA 1
ATOM 967 C C . GLY A 1 118 ? 13.496 -0.237 32.155 1.00 51.44 118 GLY A C 1
ATOM 968 O O . GLY A 1 118 ? 13.793 -1.035 33.034 1.00 51.44 118 GLY A O 1
ATOM 969 N N . GLY A 1 119 ? 14.442 0.286 31.368 1.00 50.53 119 GLY A N 1
ATOM 970 C CA . GLY A 1 119 ? 15.860 -0.110 31.358 1.00 50.53 119 GLY A CA 1
ATOM 971 C C . GLY A 1 119 ? 16.636 0.094 32.669 1.00 50.53 119 GLY A C 1
ATOM 972 O O . GLY A 1 119 ? 17.793 -0.298 32.751 1.00 50.53 119 GLY A O 1
ATOM 973 N N . ASN A 1 120 ? 16.000 0.625 33.719 1.00 52.41 120 ASN A N 1
ATOM 974 C CA . ASN A 1 120 ? 16.527 0.662 35.088 1.00 52.41 120 ASN A CA 1
ATOM 975 C C . ASN A 1 120 ? 16.095 -0.547 35.956 1.00 52.41 120 ASN A C 1
ATOM 977 O O . ASN A 1 120 ? 16.179 -0.494 37.181 1.00 52.41 120 ASN A O 1
ATOM 981 N N . ILE A 1 121 ? 15.648 -1.662 35.363 1.00 54.06 121 ILE A N 1
ATOM 982 C CA . ILE A 1 121 ? 15.269 -2.901 36.083 1.00 54.06 121 ILE A CA 1
ATOM 983 C C . ILE A 1 121 ? 16.503 -3.779 36.418 1.00 54.06 121 ILE A C 1
ATOM 985 O O . ILE A 1 121 ? 16.448 -5.001 36.392 1.00 54.06 121 ILE A O 1
ATOM 989 N N . LEU A 1 122 ? 17.640 -3.181 36.778 1.00 48.09 122 LEU A N 1
ATOM 990 C CA . LEU A 1 122 ? 18.759 -3.889 37.429 1.00 48.09 122 LEU A CA 1
ATOM 991 C C . LEU A 1 122 ? 19.283 -3.081 38.622 1.00 48.09 122 LEU A C 1
ATOM 993 O O . LEU A 1 122 ? 20.481 -2.910 38.820 1.00 48.09 122 LEU A O 1
ATOM 997 N N . ASP A 1 123 ? 18.365 -2.564 39.433 1.00 55.12 123 ASP A N 1
ATOM 998 C CA . ASP A 1 123 ? 18.700 -1.987 40.731 1.00 55.12 123 ASP A CA 1
ATOM 999 C C . ASP A 1 123 ? 18.942 -3.141 41.735 1.00 55.12 123 ASP A C 1
ATOM 1001 O O . ASP A 1 123 ? 18.075 -4.020 41.857 1.00 55.12 123 ASP A O 1
ATOM 1005 N N . PRO A 1 124 ? 20.067 -3.196 42.481 1.00 54.00 124 PRO A N 1
ATOM 1006 C CA . PRO A 1 124 ? 20.387 -4.310 43.383 1.00 54.00 124 PRO A CA 1
ATOM 1007 C C . PRO A 1 124 ? 19.285 -4.634 44.405 1.00 54.00 124 PRO A C 1
ATOM 1009 O O . PRO A 1 124 ? 19.157 -5.782 44.829 1.00 54.00 124 PRO A O 1
ATOM 1012 N N . LYS A 1 125 ? 18.428 -3.658 44.744 1.00 53.72 125 LYS A N 1
ATOM 1013 C CA . LYS A 1 125 ? 17.277 -3.825 45.651 1.00 53.72 125 LYS A CA 1
ATOM 1014 C C . LYS A 1 125 ? 16.160 -4.712 45.089 1.00 53.72 125 LYS A C 1
ATOM 1016 O O . LYS A 1 125 ? 15.402 -5.287 45.865 1.00 53.72 125 LYS A O 1
ATOM 1021 N N . ARG A 1 126 ? 16.047 -4.839 43.763 1.00 53.16 126 ARG A N 1
ATOM 1022 C CA . ARG A 1 126 ? 14.994 -5.623 43.093 1.00 53.16 126 ARG A CA 1
ATOM 1023 C C . ARG A 1 126 ? 15.424 -7.051 42.734 1.00 53.16 126 ARG A C 1
ATOM 1025 O O . ARG A 1 126 ? 14.567 -7.867 42.410 1.00 53.16 126 ARG A O 1
ATOM 1032 N N . SER A 1 127 ? 16.713 -7.380 42.879 1.00 54.75 127 SER A N 1
ATOM 1033 C CA . SER A 1 127 ? 17.280 -8.722 42.633 1.00 54.75 127 SER A CA 1
ATOM 1034 C C . SER A 1 127 ? 16.766 -9.818 43.585 1.00 54.75 127 SER A C 1
ATOM 1036 O O . SER A 1 127 ? 16.953 -11.004 43.329 1.00 54.75 127 SER A O 1
ATOM 1038 N N . LEU A 1 128 ? 16.075 -9.424 44.659 1.00 60.88 128 LEU A N 1
ATOM 1039 C CA . LEU A 1 128 ? 15.451 -10.304 45.654 1.00 60.88 128 LEU A CA 1
ATOM 1040 C C . LEU A 1 128 ? 13.951 -10.541 45.402 1.00 60.88 128 LEU A C 1
ATOM 1042 O O . LEU A 1 128 ? 13.309 -11.294 46.134 1.00 60.88 128 LEU A O 1
ATOM 1046 N N . MET A 1 129 ? 13.361 -9.878 44.405 1.00 62.25 129 MET A N 1
ATOM 1047 C CA . MET A 1 129 ? 11.930 -9.968 44.128 1.00 62.25 129 MET A CA 1
ATOM 1048 C C . MET A 1 129 ? 11.635 -11.128 43.180 1.00 62.25 129 MET A C 1
ATOM 1050 O O . MET A 1 129 ? 12.299 -11.300 42.160 1.00 62.25 129 MET A O 1
ATOM 1054 N N . SER A 1 130 ? 10.596 -11.911 43.484 1.00 72.00 130 SER A N 1
ATOM 1055 C CA . SER A 1 130 ? 10.146 -12.954 42.561 1.00 72.00 130 SER A CA 1
ATOM 1056 C C . SER A 1 130 ? 9.737 -12.335 41.210 1.00 72.00 130 SER A C 1
ATOM 1058 O O . SER A 1 130 ? 9.202 -11.219 41.197 1.00 72.00 130 SER A O 1
ATOM 1060 N N . PRO A 1 131 ? 9.893 -13.047 40.078 1.00 67.56 131 PRO A N 1
ATOM 1061 C CA . PRO A 1 131 ? 9.456 -12.560 38.765 1.00 67.56 131 PRO A CA 1
ATOM 1062 C C . PRO A 1 131 ? 7.995 -12.082 38.748 1.00 67.56 131 PRO A C 1
ATOM 1064 O O . PRO A 1 131 ? 7.654 -11.104 38.087 1.00 67.56 131 PRO A O 1
ATOM 1067 N N . LYS A 1 132 ? 7.137 -12.722 39.554 1.00 64.81 132 LYS A N 1
ATOM 1068 C CA . LYS A 1 132 ? 5.728 -12.352 39.726 1.00 64.81 132 LYS A CA 1
ATOM 1069 C C . LYS A 1 132 ? 5.557 -11.009 40.445 1.00 64.81 132 LYS A C 1
ATOM 1071 O O . LYS A 1 132 ? 4.716 -10.208 40.054 1.00 64.81 132 LYS A O 1
ATOM 1076 N N . SER A 1 133 ? 6.367 -10.737 41.468 1.00 74.31 133 SER A N 1
ATOM 1077 C CA . SER A 1 133 ? 6.364 -9.457 42.190 1.00 74.31 133 SER A CA 1
ATOM 1078 C C . SER A 1 133 ? 6.865 -8.308 41.309 1.00 74.31 133 SER A C 1
ATOM 1080 O O . SER A 1 133 ? 6.297 -7.221 41.354 1.00 74.31 133 SER A O 1
ATOM 1082 N N 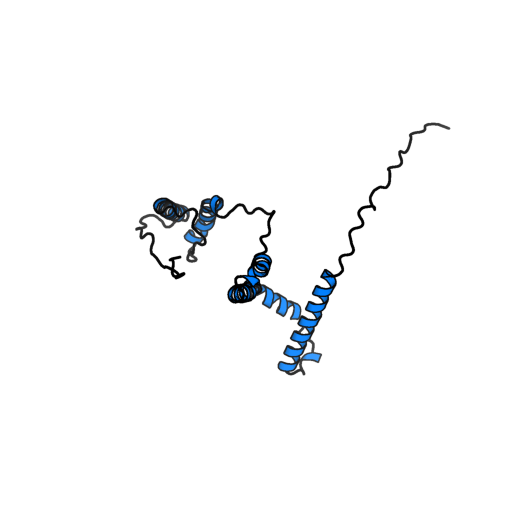. LEU A 1 134 ? 7.875 -8.560 40.467 1.00 72.25 134 LEU A N 1
ATOM 1083 C CA . LEU A 1 134 ? 8.365 -7.585 39.485 1.00 72.25 134 LEU A CA 1
ATOM 1084 C C . LEU A 1 134 ? 7.319 -7.268 38.417 1.00 72.25 134 LEU A C 1
ATOM 1086 O O . LEU A 1 134 ? 7.112 -6.100 38.101 1.00 72.25 134 LEU A O 1
ATOM 1090 N N . GLN A 1 135 ? 6.622 -8.286 37.907 1.00 69.25 135 GLN A N 1
ATOM 1091 C CA . GLN A 1 135 ? 5.540 -8.102 36.941 1.00 69.25 135 GLN A CA 1
ATOM 1092 C C . GLN A 1 135 ? 4.405 -7.254 37.524 1.00 69.25 135 GLN A C 1
ATOM 1094 O O . GLN A 1 135 ? 3.968 -6.299 36.888 1.00 69.25 135 GLN A O 1
ATOM 1099 N N . ILE A 1 136 ? 3.960 -7.562 38.748 1.00 76.69 136 ILE A N 1
ATOM 1100 C CA . ILE A 1 136 ? 2.919 -6.786 39.434 1.00 76.69 136 ILE A CA 1
ATOM 1101 C C . ILE A 1 136 ? 3.373 -5.338 39.612 1.00 76.69 136 ILE A C 1
ATOM 1103 O O . ILE A 1 136 ? 2.608 -4.423 39.325 1.00 76.69 136 ILE A O 1
ATOM 1107 N N . GLN A 1 137 ? 4.618 -5.116 40.030 1.00 73.44 137 GLN A N 1
ATOM 1108 C CA . GLN A 1 137 ? 5.138 -3.769 40.219 1.00 73.44 137 GLN A CA 1
ATOM 1109 C C . GLN A 1 137 ? 5.232 -2.984 38.904 1.00 73.44 137 GLN A C 1
ATOM 1111 O O . GLN A 1 137 ? 4.807 -1.834 38.860 1.00 73.44 137 GLN A O 1
ATOM 1116 N N . ALA A 1 138 ? 5.724 -3.603 37.830 1.00 72.19 138 ALA A N 1
ATOM 1117 C CA . ALA A 1 138 ? 5.775 -2.982 36.509 1.00 72.19 138 ALA A CA 1
ATOM 1118 C C . ALA A 1 138 ? 4.369 -2.643 35.989 1.00 72.19 138 ALA A C 1
ATOM 1120 O O . ALA A 1 138 ? 4.154 -1.553 35.461 1.00 72.19 138 ALA A O 1
ATOM 1121 N N . CYS A 1 139 ? 3.394 -3.538 36.190 1.00 72.12 139 CYS A N 1
ATOM 1122 C CA . CYS A 1 139 ? 1.995 -3.259 35.885 1.00 72.12 139 CYS A CA 1
ATOM 1123 C C . CYS A 1 139 ? 1.485 -2.064 36.697 1.00 72.12 139 CYS A C 1
ATOM 1125 O O . CYS A 1 139 ? 0.970 -1.124 36.104 1.00 72.12 139 CYS A O 1
ATOM 1127 N N . VAL A 1 140 ? 1.643 -2.063 38.025 1.00 76.94 140 VAL A N 1
ATOM 1128 C CA . VAL A 1 140 ? 1.177 -0.969 38.896 1.00 76.94 140 VAL A CA 1
ATOM 1129 C C . VAL A 1 140 ? 1.804 0.364 38.485 1.00 76.94 140 VAL A C 1
ATOM 1131 O O . VAL A 1 140 ? 1.079 1.330 38.284 1.00 76.94 140 VAL A O 1
ATOM 1134 N N . GLU A 1 141 ? 3.119 0.414 38.267 1.00 75.25 141 GLU A N 1
ATOM 1135 C CA . GLU A 1 141 ? 3.808 1.626 37.807 1.00 75.25 141 GLU A CA 1
ATOM 1136 C C . GLU A 1 141 ? 3.279 2.107 36.442 1.00 75.25 141 GLU A C 1
ATOM 1138 O O . GLU A 1 141 ? 3.105 3.311 36.237 1.00 75.25 141 GLU A O 1
ATOM 1143 N N . TYR A 1 142 ? 2.984 1.186 35.518 1.00 75.25 142 TYR A N 1
ATOM 1144 C CA . TYR A 1 142 ? 2.394 1.513 34.219 1.00 75.25 142 TYR A CA 1
ATOM 1145 C C . TYR A 1 142 ? 0.982 2.101 34.351 1.00 75.25 142 TYR A C 1
ATOM 1147 O O . TYR A 1 142 ? 0.702 3.146 33.759 1.00 75.25 142 TYR A O 1
ATOM 1155 N N . TRP A 1 143 ? 0.114 1.473 35.151 1.00 71.94 143 TRP A N 1
ATOM 1156 C CA . TRP A 1 143 ? -1.258 1.930 35.388 1.00 71.94 143 TRP A CA 1
ATOM 1157 C C . TRP A 1 143 ? -1.295 3.295 36.075 1.00 71.94 143 TRP A C 1
ATOM 1159 O O . TRP A 1 143 ? -2.013 4.181 35.618 1.00 71.94 143 TRP A O 1
ATOM 1169 N N . THR A 1 144 ? -0.475 3.508 37.108 1.00 73.75 144 THR A N 1
ATOM 1170 C CA . THR A 1 144 ? -0.404 4.796 37.808 1.00 73.75 144 THR A CA 1
ATOM 1171 C C . THR A 1 144 ? 0.056 5.908 36.861 1.00 73.75 144 THR A C 1
ATOM 1173 O O . THR A 1 144 ? -0.555 6.971 36.811 1.00 73.75 144 THR A O 1
ATOM 1176 N N . LYS A 1 145 ? 1.078 5.657 36.027 1.00 75.56 145 LYS A N 1
ATOM 1177 C CA . LYS A 1 145 ? 1.524 6.621 35.003 1.00 75.56 145 LYS A CA 1
ATOM 1178 C C . LYS A 1 145 ? 0.465 6.884 33.928 1.00 75.56 145 LYS A C 1
ATOM 1180 O O . LYS A 1 145 ? 0.397 7.995 33.412 1.00 75.56 145 LYS A O 1
ATOM 1185 N N . ALA A 1 146 ? -0.346 5.888 33.570 1.00 68.31 146 ALA A N 1
ATOM 1186 C CA . ALA A 1 146 ? -1.457 6.072 32.638 1.00 68.31 146 ALA A CA 1
ATOM 1187 C C . ALA A 1 146 ? -2.567 6.954 33.231 1.00 68.31 146 ALA A C 1
ATOM 1189 O O . ALA A 1 146 ? -3.103 7.796 32.519 1.00 68.31 146 ALA A O 1
ATOM 1190 N N . GLN A 1 147 ? -2.857 6.822 34.531 1.00 70.44 147 GLN A N 1
ATOM 1191 C CA . GLN A 1 147 ? -3.828 7.675 35.224 1.00 70.44 147 GLN A CA 1
ATOM 1192 C C . GLN A 1 147 ? -3.381 9.141 35.296 1.00 70.44 147 GLN A C 1
ATOM 1194 O O . GLN A 1 147 ? -4.201 10.024 35.062 1.00 70.44 147 GLN A O 1
ATOM 1199 N N . TYR A 1 148 ? -2.091 9.406 35.536 1.00 64.44 148 TYR A N 1
ATOM 1200 C CA . TYR A 1 148 ? -1.553 10.774 35.511 1.00 64.44 148 TYR A CA 1
ATOM 1201 C C . TYR A 1 148 ? -1.689 11.436 34.132 1.00 64.44 148 TYR A C 1
ATOM 1203 O O . TYR A 1 148 ? -2.150 12.568 34.050 1.00 64.44 148 TYR A O 1
ATOM 1211 N N . ARG A 1 149 ? -1.386 10.711 33.042 1.00 61.34 149 ARG A N 1
ATOM 1212 C CA . ARG A 1 149 ? -1.564 11.228 31.669 1.00 61.34 149 ARG A CA 1
ATOM 1213 C C . ARG A 1 149 ? -3.017 11.576 31.344 1.00 61.34 149 ARG A C 1
ATOM 1215 O O . ARG A 1 149 ? -3.263 12.495 30.575 1.00 61.34 149 ARG A O 1
ATOM 1222 N N . GLN A 1 150 ? -3.971 10.841 31.914 1.00 53.34 150 GLN A N 1
ATOM 1223 C CA . GLN A 1 150 ? -5.395 11.116 31.730 1.00 53.34 150 GLN A CA 1
ATOM 1224 C C . GLN A 1 150 ? -5.819 12.407 32.454 1.00 53.34 150 GLN A C 1
ATOM 1226 O O . GLN A 1 150 ? -6.620 13.157 31.918 1.00 53.34 150 GLN A O 1
ATOM 1231 N N . GLN A 1 151 ? -5.254 12.686 33.637 1.00 57.06 151 GLN A N 1
ATOM 1232 C CA . GLN A 1 151 ? -5.562 13.884 34.431 1.00 57.06 151 GLN A CA 1
ATOM 1233 C C . GLN A 1 151 ? -4.950 15.172 33.861 1.00 57.06 151 GLN A C 1
ATOM 1235 O O . GLN A 1 151 ? -5.547 16.233 34.012 1.00 57.06 151 GLN A O 1
ATOM 1240 N N . GLU A 1 152 ? -3.795 15.098 33.191 1.00 54.72 152 GLU A N 1
ATOM 1241 C CA . GLU A 1 152 ? -3.195 16.256 32.504 1.00 54.72 152 GLU A CA 1
ATOM 1242 C C . GLU A 1 152 ? -4.025 16.714 31.292 1.00 54.72 152 GLU A C 1
ATOM 1244 O O . GLU A 1 152 ? -4.065 17.904 30.997 1.00 54.72 152 GLU A O 1
ATOM 1249 N N . MET A 1 153 ? -4.743 15.800 30.627 1.00 39.03 153 MET A N 1
ATOM 1250 C CA . MET A 1 153 ? -5.654 16.144 29.524 1.00 39.03 153 MET A CA 1
ATOM 1251 C C . MET A 1 153 ? -6.962 16.806 29.985 1.00 39.03 153 MET A C 1
ATOM 1253 O O . MET A 1 153 ? -7.629 17.447 29.179 1.00 39.03 153 MET A O 1
ATOM 1257 N N . ASP A 1 154 ? -7.322 16.674 31.265 1.00 51.09 154 ASP A N 1
ATOM 1258 C CA . ASP A 1 154 ? -8.527 17.281 31.841 1.00 51.09 154 ASP A CA 1
ATOM 1259 C C . ASP A 1 154 ? -8.263 18.700 32.415 1.00 51.09 154 ASP A C 1
ATOM 1261 O O . ASP A 1 154 ? -9.191 19.335 32.917 1.00 51.09 154 ASP A O 1
ATOM 1265 N N . GLN A 1 155 ? -7.020 19.213 32.354 1.00 43.88 155 GLN A N 1
ATOM 1266 C CA . GLN A 1 155 ? -6.597 20.515 32.913 1.00 43.88 155 GLN A CA 1
ATOM 1267 C C . GLN A 1 155 ? -6.099 21.541 31.869 1.00 43.88 155 GLN A C 1
ATOM 1269 O O . GLN A 1 155 ? -5.222 22.353 32.168 1.00 43.88 155 GLN A O 1
ATOM 1274 N N . GLU A 1 156 ? -6.654 21.573 30.655 1.00 40.28 156 GLU A N 1
ATOM 1275 C CA . GLU A 1 156 ? -6.483 22.759 29.799 1.00 40.28 156 GLU A CA 1
ATOM 1276 C C . GLU A 1 156 ? -7.390 23.901 30.306 1.00 40.28 156 GLU A C 1
ATOM 1278 O O . GLU A 1 156 ? -8.601 23.915 30.083 1.00 40.28 156 GLU A O 1
ATOM 1283 N N . GLU A 1 157 ? -6.795 24.851 31.039 1.00 46.62 157 GLU A N 1
ATOM 1284 C CA . GLU A 1 157 ? -7.396 26.148 31.391 1.00 46.62 157 GLU A CA 1
ATOM 1285 C C . GLU A 1 157 ? -7.894 26.878 30.121 1.00 46.62 157 GLU A C 1
ATOM 1287 O O . GLU A 1 157 ? -7.181 26.887 29.111 1.00 46.62 157 GLU A O 1
ATOM 1292 N N . PRO A 1 158 ? -9.080 27.522 30.132 1.00 39.03 158 PRO A N 1
ATOM 1293 C CA . PRO A 1 158 ? -9.591 28.227 28.963 1.00 39.03 158 PRO A CA 1
ATOM 1294 C C . PRO A 1 158 ? -8.640 29.350 28.540 1.00 39.03 158 PRO A C 1
AT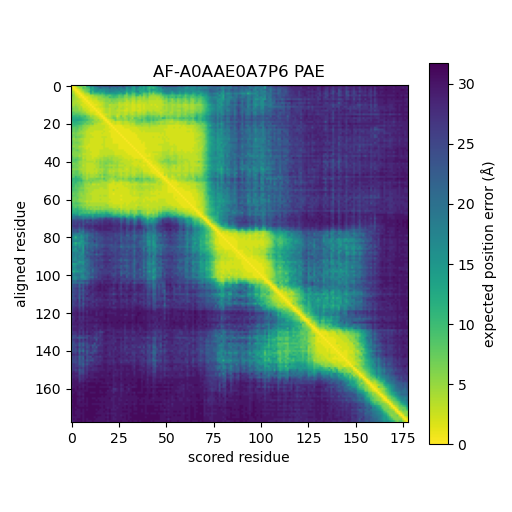OM 1296 O O . PRO A 1 158 ? -8.293 30.225 29.331 1.00 39.03 158 PRO A O 1
ATOM 1299 N N . TYR A 1 159 ? -8.253 29.345 27.268 1.00 44.03 159 TYR A N 1
ATOM 1300 C CA . TYR A 1 159 ? -7.467 30.406 26.646 1.00 44.03 159 TYR A CA 1
ATOM 1301 C C . TYR A 1 159 ? -8.168 31.773 26.803 1.00 44.03 159 TYR A C 1
ATOM 1303 O O . TYR A 1 159 ? -9.237 32.005 26.236 1.00 44.03 159 TYR A O 1
ATOM 1311 N N . ASP A 1 160 ? -7.572 32.670 27.596 1.00 51.12 160 ASP A N 1
ATOM 1312 C CA . ASP A 1 160 ? -8.075 34.023 27.868 1.00 51.12 160 ASP A CA 1
ATOM 1313 C C . ASP A 1 160 ? -7.746 34.970 26.701 1.00 51.12 160 ASP A C 1
ATOM 1315 O O . ASP A 1 160 ? -6.628 35.467 26.556 1.00 51.12 160 ASP A O 1
ATOM 1319 N N . PHE A 1 161 ? -8.749 35.188 25.851 1.00 40.00 161 PHE A N 1
ATOM 1320 C CA . PHE A 1 161 ? -8.683 35.887 24.564 1.00 40.00 161 PHE A CA 1
ATOM 1321 C C . PHE A 1 161 ? -8.358 37.397 24.650 1.00 40.00 161 PHE A C 1
ATOM 1323 O O . PHE A 1 161 ? -8.091 38.013 23.625 1.00 40.00 161 PHE A O 1
ATOM 1330 N N . PHE A 1 162 ? -8.359 38.020 25.836 1.00 43.22 162 PHE A N 1
ATOM 1331 C CA . PHE A 1 162 ? -8.276 39.488 25.976 1.00 43.22 162 PHE A CA 1
ATOM 1332 C C . PHE A 1 162 ? -6.915 40.039 26.437 1.00 43.22 162 PHE A C 1
ATOM 1334 O O . PHE A 1 162 ? -6.820 41.216 26.787 1.00 43.22 162 PHE A O 1
ATOM 1341 N N . LYS A 1 163 ? -5.846 39.234 26.459 1.00 50.19 163 LYS A N 1
ATOM 1342 C CA . LYS A 1 163 ? -4.545 39.682 26.998 1.00 50.19 163 LYS A CA 1
ATOM 1343 C C . LYS A 1 163 ? -3.656 40.504 26.058 1.00 50.19 163 LYS A C 1
ATOM 1345 O O . LYS A 1 163 ? -2.717 41.121 26.560 1.00 50.19 163 LYS A O 1
ATOM 1350 N N . ASP A 1 164 ? -3.969 40.593 24.766 1.00 47.38 164 ASP A N 1
ATOM 1351 C CA . ASP A 1 164 ? -3.057 41.171 23.762 1.00 47.38 164 ASP A CA 1
ATOM 1352 C C . ASP A 1 164 ? -3.496 42.516 23.154 1.00 47.38 164 ASP A C 1
ATOM 1354 O O . ASP A 1 164 ? -3.096 42.846 22.045 1.00 47.38 164 ASP A O 1
ATOM 1358 N N . ASP A 1 165 ? -4.225 43.356 23.895 1.00 49.53 165 ASP A N 1
ATOM 1359 C CA . ASP A 1 165 ? -4.400 44.771 23.528 1.00 49.53 165 ASP A CA 1
ATOM 1360 C C . ASP A 1 165 ? -3.738 45.693 24.564 1.00 49.53 165 ASP A C 1
ATOM 1362 O O . ASP A 1 165 ? -4.374 46.252 25.461 1.00 49.53 165 ASP A O 1
ATOM 1366 N N . LYS A 1 166 ? -2.419 45.882 24.429 1.00 45.78 166 LYS A N 1
ATOM 1367 C CA . LYS A 1 166 ? -1.737 47.076 24.953 1.00 45.78 166 LYS A CA 1
ATOM 1368 C C . LYS A 1 166 ? -1.478 48.047 23.798 1.00 45.78 166 LYS A C 1
ATOM 1370 O O . LYS A 1 166 ? -0.775 47.671 22.861 1.00 45.78 166 LYS A O 1
ATOM 1375 N N . PRO A 1 167 ? -1.980 49.293 23.847 1.00 40.91 167 PRO A N 1
ATOM 1376 C CA . PRO A 1 167 ? -1.713 50.266 22.797 1.00 40.91 167 PRO A CA 1
ATOM 1377 C C . PRO A 1 167 ? -0.250 50.732 22.839 1.00 40.91 167 PRO A C 1
ATOM 1379 O O . PRO A 1 167 ? 0.327 50.936 23.908 1.00 40.91 167 PRO A O 1
ATOM 1382 N N . ALA A 1 168 ? 0.340 50.896 21.655 1.00 40.47 168 ALA A N 1
ATOM 1383 C CA . ALA A 1 168 ? 1.690 51.406 21.459 1.00 40.47 168 ALA A CA 1
ATOM 1384 C C . ALA A 1 168 ? 1.768 52.901 21.821 1.00 40.47 168 ALA A C 1
ATOM 1386 O O . ALA A 1 168 ? 1.103 53.727 21.197 1.00 40.47 168 ALA A O 1
ATOM 1387 N N . GLU A 1 169 ? 2.597 53.261 22.804 1.00 46.50 169 GLU A N 1
ATOM 1388 C CA . GLU A 1 169 ? 2.954 54.659 23.060 1.00 46.50 169 GLU A CA 1
ATOM 1389 C C . GLU A 1 169 ? 3.892 55.170 21.957 1.00 46.50 169 GLU A C 1
ATOM 1391 O O . GLU A 1 169 ? 5.021 54.706 21.786 1.00 46.50 16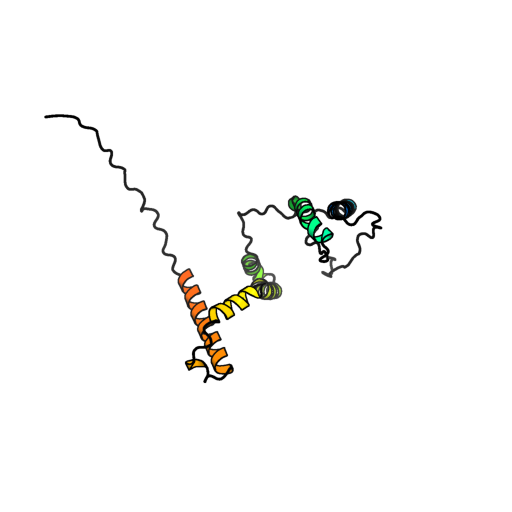9 GLU A O 1
ATOM 1396 N N . SER A 1 170 ? 3.399 56.150 21.202 1.00 43.56 170 SER A N 1
ATOM 1397 C CA . SER A 1 170 ? 4.157 56.972 20.265 1.00 43.56 170 SER A CA 1
ATOM 1398 C C . SER A 1 170 ? 5.110 57.892 21.029 1.00 43.56 170 SER A C 1
ATOM 1400 O O . SER A 1 170 ? 4.664 58.793 21.741 1.00 43.56 170 SER A O 1
ATOM 1402 N N . ARG A 1 171 ? 6.422 57.705 20.865 1.00 34.03 171 ARG A N 1
ATOM 1403 C CA . ARG A 1 171 ? 7.430 58.655 21.343 1.00 34.03 171 ARG A CA 1
ATOM 1404 C C . ARG A 1 171 ? 7.610 59.744 20.288 1.00 34.03 171 ARG A C 1
ATOM 1406 O O . ARG A 1 171 ? 8.116 59.474 19.205 1.00 34.03 171 ARG A O 1
ATOM 1413 N N . THR A 1 172 ? 7.133 60.941 20.603 1.00 44.28 172 THR A N 1
ATOM 1414 C CA . THR A 1 172 ? 7.335 62.168 19.833 1.00 44.28 172 THR A CA 1
ATOM 1415 C C . THR A 1 172 ? 8.793 62.615 19.910 1.00 44.28 172 THR A C 1
ATOM 1417 O O . THR A 1 172 ? 9.397 62.597 20.985 1.00 44.28 172 THR A O 1
ATOM 1420 N N . ASP A 1 173 ? 9.334 63.015 18.761 1.00 42.34 173 ASP A N 1
ATOM 1421 C CA . ASP A 1 173 ? 10.554 63.808 18.640 1.00 42.34 173 ASP A CA 1
ATOM 1422 C C . ASP A 1 173 ? 10.328 65.187 19.269 1.00 42.34 173 ASP A C 1
ATOM 1424 O O . ASP A 1 173 ? 9.421 65.905 18.851 1.00 42.34 173 ASP A O 1
ATOM 1428 N N . GLU A 1 174 ? 11.175 65.582 20.220 1.00 47.84 174 GLU A N 1
ATOM 1429 C CA . GLU A 1 174 ? 11.413 66.994 20.516 1.00 47.84 174 GLU A CA 1
ATOM 1430 C C . GLU A 1 174 ? 12.917 67.265 20.600 1.00 47.84 174 GLU A C 1
ATOM 1432 O O . GLU A 1 174 ? 13.701 66.524 21.197 1.00 47.84 174 GLU A O 1
ATOM 1437 N N . HIS A 1 175 ? 13.264 68.315 19.870 1.00 44.56 175 HIS A N 1
ATOM 1438 C CA . HIS A 1 175 ? 14.556 68.935 19.651 1.00 44.56 175 HIS A CA 1
ATOM 1439 C C . HIS A 1 175 ? 14.949 69.828 20.842 1.00 44.56 175 HIS A C 1
ATOM 1441 O O . HIS A 1 175 ? 14.135 70.054 21.731 1.00 44.56 175 HIS A O 1
ATOM 1447 N N . ASP A 1 176 ? 16.151 70.408 20.741 1.00 43.59 176 ASP A N 1
ATOM 1448 C CA . ASP A 1 176 ? 16.693 71.536 21.523 1.00 43.59 176 ASP A CA 1
ATOM 1449 C C . ASP A 1 176 ? 17.278 71.223 22.909 1.00 43.59 176 ASP A C 1
ATOM 1451 O O . ASP A 1 176 ? 16.749 70.419 23.666 1.00 43.59 176 ASP A O 1
ATOM 1455 N N . ASN A 1 177 ? 18.320 71.900 23.392 1.00 39.56 177 ASN A N 1
ATOM 1456 C CA . ASN A 1 177 ? 19.493 72.618 22.865 1.00 39.56 177 ASN A CA 1
ATOM 1457 C C . ASN A 1 177 ? 20.278 73.033 24.138 1.00 39.56 177 ASN A C 1
ATOM 1459 O O . ASN A 1 177 ? 19.661 73.189 25.193 1.00 39.56 177 ASN A O 1
ATOM 1463 N N . ASP A 1 178 ? 21.586 73.259 23.982 1.00 39.19 178 ASP A N 1
ATOM 1464 C CA . ASP A 1 178 ? 22.550 73.876 24.926 1.00 39.19 178 ASP A CA 1
ATOM 1465 C C . ASP A 1 178 ? 22.989 73.122 26.204 1.00 39.19 178 ASP A C 1
ATOM 1467 O O . ASP A 1 178 ? 22.180 72.854 27.121 1.00 39.19 178 ASP A O 1
#

Sequence (178 aa):
MDNAWAIQKRILAFRVFDEKHTAANIFRHLRIIFTEYKIENKIFAIGFDNASNNTAAIPALIELCKPYLGEDTEDKKFDILHWWKEHERYFPILAMIAKQILSTPVSTVAVEQQFSAGGNILDPKRSLMSPKSLQIQACVEYWTKAQYRQQEMDQEEPYDFFKDDKPAESRTDEHDND